Protein AF-A0A7V8WXG8-F1 (afdb_monomer)

Foldseek 3Di:
DQDPDPDDDDPVLQDQDDPCCVQPPNLQVLQVVLLVQQLLLCVQLVAFWEWEQEVNWIWIWDQDPVSRTDIDTDCPRHQKYWYDYSVRVSCLLSVVAALVNCVVVVNTDIPHDDSSNSVSVSLSSCCSSVVHHRDDVPPAAQADPVRHGDDPVDAEEPPDDPVRVVSNCSRVVDHHYPPLDDPVLVVLLVVLVVVCVVVDDPPPVFWDWDQDPVRDTDTPDGHPSLVSHVSVVVSVVDPSD

Structure (mmCIF, N/CA/C/O backbone):
data_AF-A0A7V8WXG8-F1
#
_entry.id   AF-A0A7V8WXG8-F1
#
loop_
_atom_site.group_PDB
_atom_site.id
_atom_site.type_symbol
_atom_site.label_atom_id
_atom_site.label_alt_id
_atom_site.label_comp_id
_atom_site.label_asym_id
_atom_site.label_entity_id
_atom_site.label_seq_id
_atom_site.pdbx_PDB_ins_code
_atom_site.Cartn_x
_atom_site.Cartn_y
_atom_site.Cartn_z
_atom_site.occupancy
_atom_site.B_iso_or_equiv
_atom_site.auth_seq_id
_atom_site.auth_comp_id
_atom_site.auth_asym_id
_atom_site.auth_atom_id
_atom_site.pdbx_PDB_model_num
ATOM 1 N N . MET A 1 1 ? 0.522 -21.160 10.880 1.00 47.72 1 MET A N 1
ATOM 2 C CA . MET A 1 1 ? 0.401 -19.757 11.323 1.00 47.72 1 MET A CA 1
ATOM 3 C C . MET A 1 1 ? -0.009 -18.933 10.115 1.00 47.72 1 MET A C 1
ATOM 5 O O . MET A 1 1 ? 0.785 -18.826 9.189 1.00 47.72 1 MET A O 1
ATOM 9 N N . ARG A 1 2 ? -1.262 -18.463 10.065 1.00 57.94 2 ARG A N 1
ATOM 10 C CA . ARG A 1 2 ? -1.710 -17.503 9.048 1.00 57.94 2 ARG A CA 1
ATOM 11 C C . ARG A 1 2 ? -1.347 -16.114 9.575 1.00 57.94 2 ARG A C 1
ATOM 13 O O . ARG A 1 2 ? -1.845 -15.726 10.624 1.00 57.94 2 ARG A O 1
ATOM 20 N N . SER A 1 3 ? -0.396 -15.441 8.933 1.00 55.03 3 SER A N 1
ATOM 21 C CA . SER A 1 3 ? -0.002 -14.075 9.296 1.00 55.03 3 SER A CA 1
ATOM 22 C C . SER A 1 3 ? -0.767 -13.092 8.421 1.00 55.03 3 SER A C 1
ATOM 24 O O . SER A 1 3 ? -0.779 -13.248 7.202 1.00 55.03 3 SER A O 1
ATOM 26 N N . VAL A 1 4 ? -1.370 -12.079 9.041 1.00 56.94 4 VAL A N 1
ATOM 27 C CA . VAL A 1 4 ? -1.951 -10.924 8.334 1.00 56.94 4 VAL A CA 1
ATOM 28 C C . VAL A 1 4 ? -0.850 -9.938 7.915 1.00 56.94 4 VAL A C 1
ATOM 30 O O . VAL A 1 4 ? -1.021 -9.164 6.972 1.00 56.94 4 VAL A O 1
ATOM 33 N N . ASP A 1 5 ? 0.311 -9.993 8.582 1.00 57.97 5 ASP A N 1
ATOM 34 C CA . ASP A 1 5 ? 1.486 -9.210 8.219 1.00 57.97 5 ASP A CA 1
ATOM 35 C C . ASP A 1 5 ? 2.323 -9.964 7.182 1.00 57.97 5 ASP A C 1
ATOM 37 O O . ASP A 1 5 ? 2.994 -10.957 7.473 1.00 57.97 5 ASP A O 1
ATOM 41 N N . VAL A 1 6 ? 2.229 -9.483 5.946 1.00 63.00 6 VAL A N 1
ATOM 42 C CA . VAL A 1 6 ? 2.998 -9.939 4.781 1.00 63.00 6 VAL A CA 1
ATOM 43 C C . VAL A 1 6 ? 3.845 -8.801 4.197 1.00 63.00 6 VAL A C 1
ATOM 45 O O . VAL A 1 6 ? 4.231 -8.858 3.030 1.00 63.00 6 VAL A O 1
ATOM 48 N N . ARG A 1 7 ? 4.050 -7.707 4.946 1.00 64.38 7 ARG A N 1
ATOM 49 C CA . ARG A 1 7 ? 4.650 -6.461 4.431 1.00 64.38 7 ARG A CA 1
ATOM 50 C C . ARG A 1 7 ? 5.698 -5.848 5.354 1.00 64.38 7 ARG A C 1
ATOM 52 O O . ARG A 1 7 ? 6.046 -4.685 5.157 1.00 64.38 7 ARG A O 1
ATOM 59 N N . THR A 1 8 ? 6.230 -6.585 6.323 1.00 72.25 8 THR A N 1
ATOM 60 C CA . THR A 1 8 ? 7.318 -6.058 7.148 1.00 72.25 8 THR A CA 1
ATOM 61 C C . THR A 1 8 ? 8.565 -5.829 6.286 1.00 72.25 8 THR A C 1
ATOM 63 O O . THR A 1 8 ? 9.317 -6.756 6.001 1.00 72.25 8 THR A O 1
ATOM 66 N N . ARG A 1 9 ? 8.775 -4.582 5.856 1.00 81.94 9 ARG A N 1
ATOM 67 C CA . ARG A 1 9 ? 10.060 -4.092 5.357 1.00 81.94 9 ARG A CA 1
ATOM 68 C C . ARG A 1 9 ? 10.768 -3.360 6.476 1.00 81.94 9 ARG A C 1
ATOM 70 O O . ARG A 1 9 ? 10.160 -2.621 7.250 1.00 81.94 9 ARG A O 1
ATOM 77 N N . THR A 1 10 ? 12.066 -3.551 6.539 1.00 88.19 10 THR A N 1
ATOM 78 C CA . THR A 1 10 ? 12.952 -2.943 7.516 1.00 88.19 10 THR A CA 1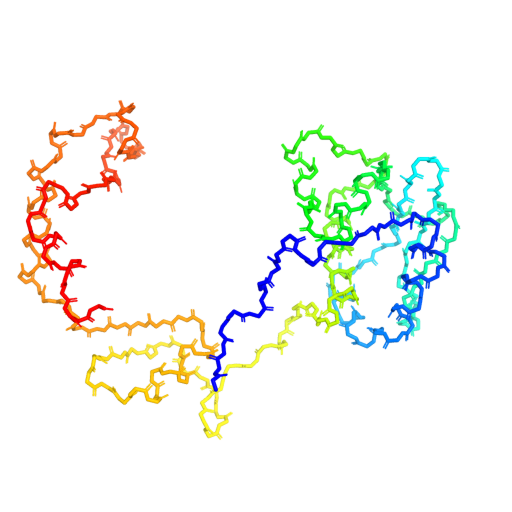
ATOM 79 C C . THR A 1 10 ? 14.051 -2.174 6.797 1.00 88.19 10 THR A C 1
ATOM 81 O O . THR A 1 10 ? 14.264 -2.328 5.596 1.00 88.19 10 THR A O 1
ATOM 84 N N . GLY A 1 11 ? 14.814 -1.373 7.541 1.00 90.00 11 GLY A N 1
ATOM 85 C CA . GLY A 1 11 ? 16.002 -0.726 6.982 1.00 90.00 11 GLY A CA 1
ATOM 86 C C . GLY A 1 11 ? 17.042 -1.716 6.434 1.00 90.00 11 GLY A C 1
ATOM 87 O O . GLY A 1 11 ? 17.859 -1.324 5.611 1.00 90.00 11 GLY A O 1
ATOM 88 N N . ALA A 1 12 ? 17.007 -2.989 6.852 1.00 90.88 12 ALA A N 1
ATOM 89 C CA . ALA A 1 12 ? 17.904 -4.026 6.342 1.00 90.88 12 ALA A CA 1
ATOM 90 C C . ALA A 1 12 ? 17.555 -4.485 4.915 1.00 90.88 12 ALA A C 1
ATOM 92 O O . ALA A 1 12 ? 18.409 -5.058 4.244 1.00 90.88 12 ALA A O 1
ATOM 93 N N . ASP A 1 13 ? 16.332 -4.214 4.450 1.00 90.62 13 ASP A N 1
ATOM 94 C CA . ASP A 1 13 ? 15.868 -4.577 3.107 1.00 90.62 13 ASP A CA 1
ATOM 95 C C . ASP A 1 13 ? 16.226 -3.512 2.055 1.00 90.62 13 ASP A C 1
ATOM 97 O O . ASP A 1 13 ? 16.065 -3.735 0.855 1.00 90.62 13 ASP A O 1
ATOM 101 N N . VAL A 1 14 ? 16.730 -2.351 2.492 1.00 96.00 14 VAL A N 1
ATOM 102 C CA . VAL A 1 14 ? 17.138 -1.256 1.608 1.00 96.00 14 VAL A CA 1
ATOM 103 C C . VAL A 1 14 ? 18.448 -1.610 0.913 1.00 96.00 14 VAL A C 1
ATOM 105 O O . VAL A 1 14 ? 19.462 -1.893 1.554 1.00 96.00 14 VAL A O 1
ATOM 108 N N . ARG A 1 15 ? 18.452 -1.530 -0.418 1.00 96.06 15 ARG A N 1
ATOM 109 C CA . ARG A 1 15 ? 19.625 -1.799 -1.257 1.00 96.06 15 ARG A CA 1
ATOM 110 C C . ARG A 1 15 ? 20.045 -0.583 -2.067 1.00 96.06 15 ARG A C 1
ATOM 112 O O . ARG A 1 15 ? 19.233 0.275 -2.409 1.00 96.06 15 ARG A O 1
ATOM 119 N N . ALA A 1 16 ? 21.317 -0.557 -2.452 1.00 96.81 16 ALA A N 1
ATOM 120 C CA . ALA A 1 16 ? 21.799 0.388 -3.449 1.00 96.81 16 ALA A CA 1
ATOM 121 C C . ALA A 1 16 ? 21.075 0.178 -4.791 1.00 96.81 16 ALA A C 1
ATOM 123 O O . ALA A 1 16 ? 20.777 -0.954 -5.185 1.00 96.81 16 ALA A O 1
ATOM 124 N N . VAL A 1 17 ? 20.801 1.283 -5.481 1.00 98.19 17 VAL A N 1
ATOM 125 C CA . VAL A 1 17 ? 20.139 1.305 -6.787 1.00 98.19 17 VAL A CA 1
ATOM 126 C C . VAL A 1 17 ? 21.001 2.160 -7.701 1.00 98.19 17 VAL A C 1
ATOM 128 O O . VAL A 1 17 ? 21.193 3.342 -7.431 1.00 98.19 17 VAL A O 1
ATOM 131 N N . ASP A 1 18 ? 21.548 1.547 -8.745 1.00 98.25 18 ASP A N 1
ATOM 132 C CA . ASP A 1 18 ? 22.187 2.268 -9.843 1.00 98.25 18 ASP A CA 1
ATOM 133 C C . ASP A 1 18 ? 21.161 2.482 -10.955 1.00 98.25 18 ASP A C 1
ATOM 135 O O . ASP A 1 18 ? 20.469 1.545 -11.354 1.00 98.25 18 ASP A O 1
ATOM 139 N N . THR A 1 19 ? 21.063 3.712 -11.457 1.00 98.00 19 THR A N 1
ATOM 140 C CA . THR A 1 19 ? 20.057 4.098 -12.452 1.00 98.00 19 THR A CA 1
ATOM 141 C C . THR A 1 19 ? 20.170 3.285 -13.742 1.00 98.00 19 THR A C 1
ATOM 143 O O . THR A 1 19 ? 19.155 2.831 -14.270 1.00 98.00 19 THR A O 1
ATOM 146 N N . GLY A 1 20 ? 21.391 3.101 -14.255 1.00 97.31 20 GLY A N 1
ATOM 147 C CA . GLY A 1 20 ? 21.616 2.371 -15.501 1.00 97.31 20 GLY A CA 1
ATOM 148 C C . GLY A 1 20 ? 21.286 0.897 -15.326 1.00 97.31 20 GLY A C 1
ATOM 149 O O . GLY A 1 20 ? 20.417 0.383 -16.021 1.00 97.31 20 GLY A O 1
ATOM 150 N N . ALA A 1 21 ? 21.903 0.256 -14.333 1.00 98.12 21 ALA A N 1
ATOM 151 C CA . ALA A 1 21 ? 21.675 -1.157 -14.046 1.00 98.12 21 ALA A CA 1
ATOM 152 C C . ALA A 1 21 ? 20.193 -1.461 -13.765 1.00 98.12 21 ALA A C 1
ATOM 154 O O . ALA A 1 21 ? 19.680 -2.496 -14.187 1.00 98.12 21 ALA A O 1
ATOM 155 N N . PHE A 1 22 ? 19.475 -0.554 -13.093 1.00 98.62 22 PHE A N 1
ATOM 156 C CA . PHE A 1 22 ? 18.055 -0.744 -12.815 1.00 98.62 22 PHE A CA 1
ATOM 157 C C . PHE A 1 22 ? 17.207 -0.761 -14.092 1.00 98.62 22 PHE A C 1
ATOM 159 O O . PHE A 1 22 ? 16.452 -1.707 -14.306 1.00 98.62 22 PHE A O 1
ATOM 166 N N . PHE A 1 23 ? 17.310 0.259 -14.948 1.00 98.56 23 PHE A N 1
ATOM 167 C CA . PHE A 1 23 ? 16.447 0.362 -16.129 1.00 98.56 23 PHE A CA 1
ATOM 168 C C . PHE A 1 23 ? 16.917 -0.468 -17.328 1.00 98.56 23 PHE A C 1
ATOM 170 O O . PHE A 1 23 ? 16.091 -0.819 -18.170 1.00 98.56 23 PHE A O 1
ATOM 177 N N . GLU A 1 24 ? 18.212 -0.767 -17.431 1.00 98.25 24 GLU A N 1
ATOM 178 C CA . GLU A 1 24 ? 18.795 -1.460 -18.587 1.00 98.25 24 GLU A CA 1
ATOM 179 C C . GLU A 1 24 ? 18.892 -2.976 -18.370 1.00 98.25 24 GLU A C 1
ATOM 181 O O . GLU A 1 24 ? 18.746 -3.722 -19.338 1.00 98.25 24 GLU A O 1
ATOM 186 N N . ASP A 1 25 ? 19.025 -3.436 -17.117 1.00 98.31 25 ASP A N 1
ATOM 187 C CA . ASP A 1 25 ? 19.202 -4.857 -16.798 1.00 98.31 25 ASP A CA 1
ATOM 188 C C . ASP A 1 25 ? 18.111 -5.398 -15.860 1.00 98.31 25 ASP A C 1
ATOM 190 O O . ASP A 1 25 ? 17.389 -6.339 -16.202 1.00 98.31 25 ASP A O 1
ATOM 194 N N . GLU A 1 26 ? 17.973 -4.811 -14.668 1.00 98.38 26 GLU A N 1
ATOM 195 C CA . GLU A 1 26 ? 17.167 -5.377 -13.582 1.00 98.38 26 GLU A CA 1
ATOM 196 C C . GLU A 1 26 ? 15.666 -5.353 -13.896 1.00 98.38 26 GLU A C 1
ATOM 198 O O . GLU A 1 26 ? 15.012 -6.397 -13.925 1.00 98.38 26 GLU A O 1
ATOM 203 N N . LEU A 1 27 ? 15.110 -4.168 -14.153 1.00 98.31 27 LEU A N 1
ATOM 204 C CA . LEU A 1 27 ? 13.688 -3.991 -14.416 1.00 98.31 27 LEU A CA 1
ATOM 205 C C . LEU A 1 27 ? 13.248 -4.748 -15.681 1.00 98.31 27 LEU A C 1
ATOM 207 O O . LEU A 1 27 ? 12.249 -5.461 -15.591 1.00 98.31 27 LEU A O 1
ATOM 211 N N . PRO A 1 28 ? 13.965 -4.699 -16.823 1.00 98.12 28 PRO A N 1
ATOM 212 C CA . PRO A 1 28 ? 13.633 -5.533 -17.978 1.00 98.12 28 PRO A CA 1
ATOM 213 C C . PRO A 1 28 ? 13.598 -7.035 -17.660 1.00 98.12 28 PRO A C 1
ATOM 215 O O . PRO A 1 28 ? 12.656 -7.723 -18.060 1.00 98.12 28 PRO A O 1
ATOM 218 N N . ALA A 1 29 ? 14.575 -7.551 -16.904 1.00 98.00 29 ALA A N 1
ATOM 219 C CA . ALA A 1 29 ? 14.611 -8.962 -16.514 1.00 98.00 29 ALA A CA 1
ATOM 220 C C . ALA A 1 29 ? 13.442 -9.343 -15.587 1.00 98.00 29 ALA A C 1
ATOM 222 O O . ALA A 1 29 ? 12.837 -10.413 -15.735 1.00 98.00 29 ALA A O 1
ATOM 223 N N . LEU A 1 30 ? 13.081 -8.461 -14.652 1.00 98.00 30 LEU A N 1
ATOM 224 C CA . LEU A 1 30 ? 11.930 -8.658 -13.774 1.00 98.00 30 LEU A CA 1
ATOM 225 C C . LEU A 1 30 ? 10.609 -8.613 -14.546 1.00 98.00 30 LEU A C 1
ATOM 227 O O . LEU A 1 30 ? 9.764 -9.478 -14.345 1.00 98.00 30 LEU A O 1
ATOM 231 N N . LEU A 1 31 ? 10.437 -7.667 -15.471 1.00 97.00 31 LEU A N 1
ATOM 232 C CA . LEU A 1 31 ? 9.243 -7.596 -16.315 1.00 97.00 31 LEU A CA 1
ATOM 233 C C . LEU A 1 31 ? 9.083 -8.848 -17.179 1.00 97.00 31 LEU A C 1
ATOM 235 O O . LEU A 1 31 ? 7.979 -9.379 -17.278 1.00 97.00 31 LEU A O 1
ATOM 239 N N . ALA A 1 32 ? 10.175 -9.361 -17.748 1.00 94.62 32 ALA A N 1
ATOM 240 C CA . ALA A 1 32 ? 10.143 -10.586 -18.541 1.00 94.62 32 ALA A CA 1
ATOM 241 C C . ALA A 1 32 ? 9.757 -11.818 -17.703 1.00 94.62 32 ALA A C 1
ATOM 243 O O . ALA A 1 32 ? 8.970 -12.649 -18.155 1.00 94.62 32 ALA A O 1
ATOM 244 N N . SER A 1 33 ? 10.284 -11.935 -16.480 1.00 96.31 33 SER A N 1
ATOM 245 C CA . SER A 1 33 ? 10.040 -13.092 -15.605 1.00 96.31 33 SER A CA 1
ATOM 246 C C . SER A 1 33 ? 8.733 -13.023 -14.808 1.00 96.31 33 SER A C 1
ATOM 248 O O . SER A 1 33 ? 8.198 -14.069 -14.443 1.00 96.31 33 SER A O 1
ATOM 250 N N . ARG A 1 34 ? 8.197 -11.821 -14.557 1.00 95.69 34 ARG A N 1
ATOM 251 C CA . ARG A 1 34 ? 7.032 -11.578 -13.682 1.00 95.69 34 ARG A CA 1
ATOM 252 C C . ARG A 1 34 ? 5.859 -10.898 -14.396 1.00 95.69 34 ARG A C 1
ATOM 254 O O . ARG A 1 34 ? 4.932 -10.418 -13.745 1.00 95.69 34 ARG A O 1
ATOM 261 N N . SER A 1 35 ? 5.853 -10.877 -15.729 1.00 90.88 35 SER A N 1
ATOM 262 C CA . SER A 1 35 ? 4.777 -10.280 -16.541 1.00 90.88 35 SER A CA 1
ATOM 263 C C . SER A 1 35 ? 3.386 -10.775 -16.133 1.00 90.88 35 SER A C 1
ATOM 265 O O . SER A 1 35 ? 2.486 -9.966 -15.917 1.00 90.88 35 SER A O 1
ATOM 267 N N . ALA A 1 36 ? 3.227 -12.084 -15.918 1.00 92.94 36 ALA A N 1
ATOM 268 C CA . ALA A 1 36 ? 1.961 -12.692 -15.505 1.00 92.94 36 ALA A CA 1
ATOM 269 C C . ALA A 1 36 ? 1.394 -12.112 -14.192 1.00 92.94 36 ALA A C 1
ATOM 271 O O . ALA A 1 36 ? 0.177 -12.056 -14.024 1.00 92.94 36 ALA A O 1
ATOM 272 N N . VAL A 1 37 ? 2.259 -11.651 -13.283 1.00 94.06 37 VAL A N 1
ATOM 273 C CA . VAL A 1 37 ? 1.871 -11.053 -11.995 1.00 94.06 37 VAL A CA 1
ATOM 274 C C . VAL A 1 37 ? 1.402 -9.604 -12.167 1.00 94.06 37 VAL A C 1
ATOM 276 O O . VAL A 1 37 ? 0.495 -9.150 -11.470 1.00 94.06 37 VAL A O 1
ATOM 279 N N . ALA A 1 38 ? 1.998 -8.871 -13.107 1.00 95.44 38 ALA A N 1
ATOM 280 C CA . ALA A 1 38 ? 1.814 -7.429 -13.250 1.00 95.44 38 ALA A CA 1
ATOM 281 C C . ALA A 1 38 ? 0.775 -7.028 -14.314 1.00 95.44 38 ALA A C 1
ATOM 283 O O . ALA A 1 38 ? 0.077 -6.025 -14.148 1.00 95.44 38 ALA A O 1
ATOM 284 N N . VAL A 1 39 ? 0.633 -7.815 -15.388 1.00 96.81 39 VAL A N 1
ATOM 285 C CA . VAL A 1 39 ? -0.263 -7.527 -16.524 1.00 96.81 39 VAL A CA 1
ATOM 286 C C . VAL A 1 39 ? -1.728 -7.332 -16.111 1.00 96.81 39 VAL A C 1
ATOM 288 O O . VAL A 1 39 ? -2.328 -6.358 -16.574 1.00 96.81 39 VAL A O 1
ATOM 291 N N . PRO A 1 40 ? -2.334 -8.163 -15.234 1.00 95.75 40 PRO A N 1
ATOM 292 C CA . PRO A 1 40 ? -3.721 -7.949 -14.819 1.00 95.75 40 PRO A CA 1
ATOM 293 C C . PRO A 1 40 ? -3.943 -6.570 -14.185 1.00 95.75 40 PRO A C 1
ATOM 295 O O . PRO A 1 40 ? -4.902 -5.876 -14.527 1.00 95.75 40 PRO A O 1
ATOM 298 N N . GLY A 1 41 ? -3.021 -6.143 -13.314 1.00 95.62 41 GLY A N 1
ATOM 299 C CA . GLY A 1 41 ? -3.043 -4.819 -12.691 1.00 95.62 41 GLY A CA 1
ATOM 300 C C . GLY A 1 41 ? -2.861 -3.698 -13.709 1.00 95.62 41 GLY A C 1
ATOM 301 O O . GLY A 1 41 ? -3.657 -2.762 -13.745 1.00 95.62 41 GLY A O 1
ATOM 302 N N . ALA A 1 42 ? -1.869 -3.833 -14.592 1.00 97.00 42 ALA A N 1
ATOM 303 C CA . ALA A 1 42 ? -1.601 -2.872 -15.658 1.00 97.00 42 ALA A CA 1
ATOM 304 C C . ALA A 1 42 ? -2.825 -2.661 -16.573 1.00 97.00 42 ALA A C 1
ATOM 306 O O . ALA A 1 42 ? -3.174 -1.522 -16.897 1.00 97.00 42 ALA A O 1
ATOM 307 N N . ARG A 1 43 ? -3.535 -3.741 -16.928 1.00 96.00 43 ARG A N 1
ATOM 308 C CA . ARG A 1 43 ? -4.787 -3.682 -17.700 1.00 96.00 43 ARG A CA 1
ATOM 309 C C . ARG A 1 43 ? -5.929 -3.038 -16.926 1.00 96.00 43 ARG A C 1
ATOM 311 O O . ARG A 1 43 ? -6.630 -2.194 -17.484 1.00 96.00 43 ARG A O 1
ATOM 318 N N . ALA A 1 44 ? -6.128 -3.422 -15.665 1.00 95.25 44 ALA A N 1
ATOM 319 C CA . ALA A 1 44 ? -7.195 -2.872 -14.831 1.00 95.25 44 ALA A CA 1
ATOM 320 C C . ALA A 1 44 ? -7.045 -1.353 -14.645 1.00 95.25 44 ALA A C 1
ATOM 322 O O . ALA A 1 44 ? -8.031 -0.621 -14.731 1.00 95.25 44 ALA A O 1
ATOM 323 N N . LEU A 1 45 ? -5.804 -0.890 -14.471 1.00 96.12 45 LEU A N 1
ATOM 324 C CA . LEU A 1 45 ? -5.448 0.524 -14.343 1.00 96.12 45 LEU A CA 1
ATOM 325 C C . LEU A 1 45 ? -5.384 1.257 -15.691 1.00 96.12 45 LEU A C 1
ATOM 327 O O . LEU A 1 45 ? -5.360 2.482 -15.719 1.00 96.12 45 LEU A O 1
ATOM 331 N N . LYS A 1 46 ? -5.402 0.530 -16.818 1.00 96.12 46 LYS A N 1
ATOM 332 C CA . LYS A 1 46 ? -5.278 1.082 -18.180 1.00 96.12 46 LYS A CA 1
ATOM 333 C C . LYS A 1 46 ? -4.028 1.949 -18.327 1.00 96.12 46 LYS A C 1
ATOM 335 O O . LYS A 1 46 ? -4.096 3.069 -18.844 1.00 96.12 46 LYS A O 1
ATOM 340 N N . VAL A 1 47 ? -2.894 1.427 -17.853 1.00 97.50 47 VAL A N 1
ATOM 341 C CA . VAL A 1 47 ? -1.629 2.165 -17.875 1.00 97.50 47 VAL A CA 1
ATOM 342 C C . VAL A 1 47 ? -1.302 2.637 -19.290 1.00 97.50 47 VAL A C 1
ATOM 344 O O . VAL A 1 47 ? -1.428 1.900 -20.267 1.00 97.50 47 VAL A O 1
ATOM 347 N N . ARG A 1 48 ? -0.884 3.896 -19.397 1.00 97.62 48 ARG A N 1
ATOM 348 C CA . ARG A 1 48 ? -0.373 4.494 -20.639 1.00 97.62 48 ARG A CA 1
ATOM 349 C C . ARG A 1 48 ? 1.144 4.590 -20.558 1.00 97.62 48 ARG A C 1
ATOM 351 O O . ARG A 1 48 ? 1.644 4.617 -19.436 1.00 97.62 48 ARG A O 1
ATOM 358 N N . PRO A 1 49 ? 1.880 4.678 -21.679 1.00 98.38 49 PRO A N 1
ATOM 359 C CA . PRO A 1 49 ? 3.332 4.771 -21.624 1.00 98.38 49 PRO A CA 1
ATOM 360 C C . PRO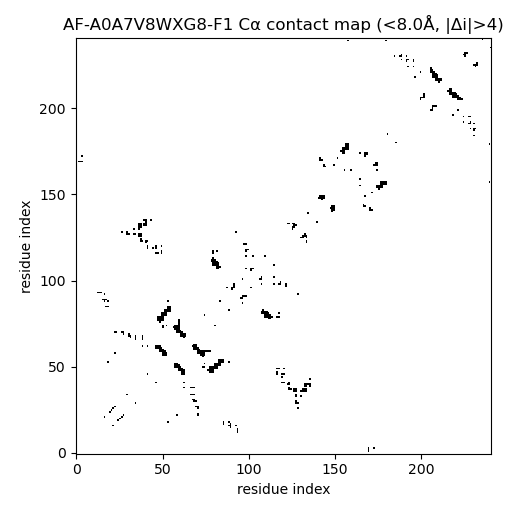 A 1 49 ? 3.800 5.878 -20.671 1.00 98.38 49 PRO A C 1
ATOM 362 O O . PRO A 1 49 ? 3.296 7.002 -20.726 1.00 98.38 49 PRO A O 1
ATOM 365 N N . PHE A 1 50 ? 4.721 5.552 -19.773 1.00 98.75 50 PHE A N 1
ATOM 366 C CA . PHE A 1 50 ? 5.170 6.440 -18.703 1.00 98.75 50 PHE A CA 1
ATOM 367 C C . PHE A 1 50 ? 6.682 6.441 -18.649 1.00 98.75 50 PHE A C 1
ATOM 369 O O . PHE A 1 50 ? 7.294 5.377 -18.570 1.00 98.75 50 PHE A O 1
ATOM 376 N N . ALA A 1 51 ? 7.280 7.624 -18.680 1.00 98.75 51 ALA A N 1
ATOM 377 C CA . ALA A 1 51 ? 8.720 7.752 -18.651 1.00 98.75 51 ALA A CA 1
ATOM 378 C C . ALA A 1 51 ? 9.244 8.232 -17.301 1.00 98.75 51 ALA A C 1
ATOM 380 O O . ALA A 1 51 ? 8.658 9.101 -16.654 1.00 98.75 51 ALA A O 1
ATOM 381 N N . PHE A 1 52 ? 10.404 7.704 -16.933 1.00 98.69 52 PHE A N 1
ATOM 382 C CA . PHE A 1 52 ? 11.275 8.299 -15.933 1.00 98.69 52 PHE A CA 1
ATOM 383 C C . PHE A 1 52 ? 12.392 9.049 -16.648 1.00 98.69 52 PHE A C 1
ATOM 385 O O . PHE A 1 52 ? 13.029 8.489 -17.537 1.00 98.69 52 PHE A O 1
ATOM 392 N N . ASP A 1 53 ? 12.625 10.296 -16.253 1.00 98.62 53 ASP A N 1
ATOM 393 C CA . ASP A 1 53 ? 13.828 11.064 -16.577 1.00 98.62 53 ASP A CA 1
ATOM 394 C C . ASP A 1 53 ? 14.644 11.195 -15.288 1.00 98.62 53 ASP A C 1
ATOM 396 O O . ASP A 1 53 ? 14.249 11.899 -14.357 1.00 98.62 53 ASP A O 1
ATOM 400 N N . VAL A 1 54 ? 15.743 10.451 -15.209 1.00 98.44 54 VAL A N 1
ATOM 401 C CA . VAL A 1 54 ? 16.635 10.425 -14.054 1.00 98.44 54 VAL A CA 1
ATOM 402 C C . VAL A 1 54 ? 17.945 11.088 -14.439 1.00 98.44 54 VAL A C 1
ATOM 404 O O . VAL A 1 54 ? 18.738 10.533 -15.201 1.00 98.44 54 VAL A O 1
ATOM 407 N N . GLU A 1 55 ? 18.150 12.300 -13.929 1.00 96.25 55 GLU A N 1
ATOM 408 C CA . GLU A 1 55 ? 19.343 13.116 -14.194 1.00 96.25 55 GLU A CA 1
ATOM 409 C C . GLU A 1 55 ? 19.661 13.272 -15.700 1.00 96.25 55 GLU A C 1
ATOM 411 O O . GLU A 1 55 ? 20.820 13.270 -16.120 1.00 96.25 55 GLU A O 1
ATOM 416 N N . GLY A 1 56 ? 18.626 13.409 -16.539 1.00 95.06 56 GLY A N 1
ATOM 417 C CA . GLY A 1 56 ? 18.753 13.600 -17.986 1.00 95.06 56 GLY A CA 1
ATOM 418 C C . GLY A 1 56 ? 18.859 12.306 -18.796 1.00 95.06 56 GLY A C 1
ATOM 419 O O . GLY A 1 56 ? 18.933 12.367 -20.026 1.00 95.06 56 GLY A O 1
ATOM 420 N N . ARG A 1 57 ? 18.862 11.134 -18.147 1.00 98.25 57 ARG A N 1
ATOM 421 C CA . ARG A 1 57 ? 18.709 9.834 -18.813 1.00 98.25 57 ARG A CA 1
ATOM 422 C C . ARG A 1 57 ? 17.262 9.384 -18.699 1.00 98.25 57 ARG A C 1
ATOM 424 O O . ARG A 1 57 ? 16.688 9.420 -17.618 1.00 98.25 57 ARG A O 1
ATOM 431 N N . ALA A 1 58 ? 16.685 8.941 -19.808 1.00 98.44 58 ALA A N 1
ATOM 432 C CA . ALA A 1 58 ? 15.263 8.649 -19.872 1.00 98.44 58 ALA A CA 1
ATOM 433 C C . ALA A 1 58 ? 14.967 7.205 -20.268 1.00 98.44 58 ALA A C 1
ATOM 435 O O . ALA A 1 58 ? 15.640 6.650 -21.141 1.00 98.44 58 ALA A O 1
ATOM 436 N N . TRP A 1 59 ? 13.909 6.647 -19.680 1.00 98.69 59 TRP A N 1
ATOM 437 C CA . TRP A 1 59 ? 13.350 5.349 -20.044 1.00 98.69 59 TRP A CA 1
ATOM 438 C C . TRP A 1 59 ? 11.829 5.385 -19.977 1.00 98.69 59 TRP A C 1
ATOM 440 O O . TRP A 1 59 ? 11.260 5.853 -18.994 1.00 98.69 59 TRP A O 1
ATOM 450 N N . THR A 1 60 ? 11.175 4.847 -21.001 1.00 98.69 60 THR A N 1
ATOM 451 C CA . THR A 1 60 ? 9.720 4.757 -21.113 1.00 98.69 60 THR A CA 1
ATOM 452 C C . THR A 1 60 ? 9.255 3.328 -20.882 1.00 98.69 60 THR A C 1
ATOM 454 O O . THR A 1 60 ? 9.690 2.399 -21.565 1.00 98.69 60 THR A O 1
ATOM 457 N N . LEU A 1 61 ? 8.344 3.168 -19.928 1.00 98.38 61 LEU A N 1
ATOM 458 C CA . LEU A 1 61 ? 7.658 1.927 -19.619 1.00 98.38 61 LEU A CA 1
ATOM 459 C C . LEU A 1 61 ? 6.357 1.864 -20.414 1.00 98.38 61 LEU A C 1
ATOM 461 O O . LEU A 1 61 ? 5.649 2.866 -20.521 1.00 98.38 61 LEU A O 1
ATOM 465 N N . ALA A 1 62 ? 6.014 0.695 -20.948 1.00 97.81 62 ALA A N 1
ATOM 466 C CA . ALA A 1 62 ? 4.767 0.500 -21.681 1.00 97.81 62 ALA A CA 1
ATOM 467 C C . ALA A 1 62 ? 4.235 -0.929 -21.537 1.00 97.81 62 ALA A C 1
ATOM 469 O O . ALA A 1 62 ? 5.014 -1.878 -21.448 1.00 97.81 62 ALA A O 1
ATOM 470 N N . LEU A 1 63 ? 2.909 -1.069 -21.567 1.00 97.56 63 LEU A N 1
ATOM 471 C CA . LEU A 1 63 ? 2.224 -2.331 -21.838 1.00 97.56 63 LEU A CA 1
ATOM 472 C C . LEU A 1 63 ? 1.892 -2.372 -23.334 1.00 97.56 63 LEU A C 1
ATOM 474 O O . LEU A 1 63 ? 1.179 -1.496 -23.822 1.00 97.56 63 LEU A O 1
ATOM 478 N N . ALA A 1 64 ? 2.439 -3.347 -24.054 1.00 93.19 64 ALA A N 1
ATOM 479 C CA . ALA A 1 64 ? 2.132 -3.585 -25.459 1.00 93.19 64 ALA A CA 1
ATOM 480 C C . ALA A 1 64 ? 0.793 -4.326 -25.629 1.00 93.19 64 ALA A C 1
ATOM 482 O O . ALA A 1 64 ? 0.282 -4.939 -24.692 1.00 93.19 64 ALA A O 1
ATOM 483 N N . ASP A 1 65 ? 0.243 -4.301 -26.847 1.00 89.75 65 ASP A N 1
ATOM 484 C CA . ASP A 1 65 ? -1.036 -4.953 -27.174 1.00 89.75 65 ASP A CA 1
ATOM 485 C C . ASP A 1 65 ? -1.009 -6.481 -26.975 1.00 89.75 65 ASP A C 1
ATOM 487 O O . ASP A 1 65 ? -2.051 -7.100 -26.761 1.00 89.75 65 ASP A O 1
ATOM 491 N N . ASP A 1 66 ? 0.178 -7.090 -27.029 1.00 92.94 66 ASP A N 1
ATOM 492 C CA . ASP A 1 66 ? 0.413 -8.521 -26.810 1.00 92.94 66 ASP A CA 1
ATOM 493 C C . ASP A 1 66 ? 0.684 -8.885 -25.338 1.00 92.94 66 ASP A C 1
ATOM 495 O O . ASP A 1 66 ? 1.165 -9.979 -25.051 1.00 92.94 66 ASP A O 1
ATOM 499 N N . ASP A 1 67 ? 0.367 -7.979 -24.409 1.00 93.75 67 ASP A N 1
ATOM 500 C CA . ASP A 1 67 ? 0.602 -8.104 -22.967 1.00 93.75 67 ASP A CA 1
ATOM 501 C C . ASP A 1 67 ? 2.066 -8.107 -22.523 1.00 93.75 67 ASP A C 1
ATOM 503 O O . ASP A 1 67 ? 2.375 -8.379 -21.359 1.00 93.75 67 ASP A O 1
ATOM 507 N N . THR A 1 68 ? 2.981 -7.710 -23.402 1.00 94.56 68 THR A N 1
ATOM 508 C CA . THR A 1 68 ? 4.379 -7.528 -23.017 1.00 94.56 68 THR A CA 1
ATOM 509 C C . THR A 1 68 ? 4.567 -6.196 -22.293 1.00 94.56 68 THR A C 1
ATOM 511 O O . THR A 1 68 ? 4.340 -5.122 -22.855 1.00 94.56 68 THR A O 1
ATOM 514 N N . LEU A 1 69 ? 5.040 -6.243 -21.046 1.00 97.19 69 LEU A N 1
ATOM 515 C CA . LEU A 1 69 ? 5.560 -5.061 -20.360 1.00 97.19 69 LEU A CA 1
ATOM 516 C C . LEU A 1 69 ? 7.002 -4.807 -20.801 1.00 97.19 69 LEU A C 1
ATOM 518 O O . LEU A 1 69 ? 7.834 -5.712 -20.791 1.00 97.19 69 LEU A O 1
ATOM 522 N N . THR A 1 70 ? 7.303 -3.569 -21.176 1.00 96.19 70 THR A N 1
ATOM 523 C CA . THR A 1 70 ? 8.598 -3.189 -21.749 1.00 96.19 70 THR A CA 1
ATOM 524 C C . THR A 1 70 ? 9.169 -1.954 -21.072 1.00 96.19 70 THR A C 1
ATOM 526 O O . THR A 1 70 ? 8.425 -1.109 -20.577 1.00 96.19 70 THR A O 1
ATOM 529 N N . VAL A 1 71 ? 10.497 -1.847 -21.097 1.00 97.81 71 VAL A N 1
ATOM 530 C CA . VAL A 1 71 ? 11.255 -0.624 -20.815 1.00 97.81 71 VAL A CA 1
ATOM 531 C C . VAL A 1 71 ? 12.035 -0.306 -22.082 1.00 97.81 71 VAL A C 1
ATOM 533 O O . VAL A 1 71 ? 12.701 -1.182 -22.635 1.00 97.81 71 VAL A O 1
ATOM 536 N N . ARG A 1 72 ? 11.944 0.930 -22.566 1.00 97.31 72 ARG A N 1
ATOM 537 C CA . ARG A 1 72 ? 12.675 1.399 -23.749 1.00 97.31 72 ARG A CA 1
ATOM 538 C C . ARG A 1 72 ? 13.459 2.659 -23.398 1.00 97.31 72 ARG A C 1
ATOM 540 O O . ARG A 1 72 ? 12.920 3.489 -22.671 1.00 97.31 72 ARG A O 1
ATOM 547 N N . PRO A 1 73 ? 14.690 2.840 -23.895 1.00 97.75 73 PRO A N 1
ATOM 548 C CA . PRO A 1 73 ? 15.411 4.091 -23.695 1.00 97.75 73 PRO A CA 1
ATOM 549 C C . PRO A 1 73 ? 14.683 5.256 -24.383 1.00 97.75 73 PRO A C 1
ATOM 551 O O . PRO A 1 73 ? 14.087 5.085 -25.446 1.00 97.75 73 PRO A O 1
ATOM 554 N N . GLY A 1 74 ? 14.774 6.445 -23.791 1.00 97.88 74 GLY A N 1
ATOM 555 C CA . GLY A 1 74 ? 14.181 7.679 -24.301 1.00 97.88 74 GLY A CA 1
ATOM 556 C C . GLY A 1 74 ? 12.793 8.001 -23.741 1.00 97.88 74 GLY A C 1
ATOM 557 O O . GLY A 1 74 ? 12.258 7.305 -22.876 1.00 97.88 74 GLY A O 1
ATOM 558 N N . LEU A 1 75 ? 12.231 9.101 -24.247 1.00 97.56 75 LEU A N 1
ATOM 559 C CA . LEU A 1 75 ? 10.922 9.657 -23.868 1.00 97.56 75 LEU A CA 1
ATOM 560 C C . LEU A 1 75 ? 9.840 9.403 -24.932 1.00 97.56 75 LEU A C 1
ATOM 562 O O . LEU A 1 75 ? 8.745 9.962 -24.851 1.00 97.56 75 LEU A O 1
ATOM 566 N N . ASP A 1 76 ? 10.160 8.618 -25.959 1.00 93.12 76 ASP A N 1
ATOM 567 C CA . ASP A 1 76 ? 9.296 8.438 -27.120 1.00 93.12 76 ASP A CA 1
ATOM 568 C C . ASP A 1 76 ? 7.965 7.780 -26.723 1.00 93.12 76 ASP A C 1
ATOM 570 O O . ASP A 1 76 ? 7.924 6.798 -25.977 1.00 93.12 76 ASP A O 1
ATOM 574 N N . ASP A 1 77 ? 6.869 8.342 -27.240 1.00 93.12 77 ASP A N 1
ATOM 575 C CA . ASP A 1 77 ? 5.477 7.948 -26.976 1.00 93.12 77 ASP A CA 1
ATOM 576 C C . ASP A 1 77 ? 5.014 8.060 -25.511 1.00 93.12 77 ASP A C 1
ATOM 578 O O . ASP A 1 77 ? 3.903 7.630 -25.184 1.00 93.12 77 ASP A O 1
ATOM 582 N N . ALA A 1 78 ? 5.816 8.654 -24.621 1.00 97.12 78 ALA A N 1
ATOM 583 C CA . ALA A 1 78 ? 5.444 8.839 -23.224 1.00 97.12 78 ALA A CA 1
ATOM 584 C C . ALA A 1 78 ? 4.191 9.726 -23.096 1.00 97.12 78 ALA A C 1
ATOM 586 O O . ALA A 1 78 ? 4.154 10.871 -23.545 1.00 97.12 78 ALA A O 1
ATOM 587 N N . ALA A 1 79 ? 3.157 9.213 -22.430 1.00 97.69 79 ALA A N 1
ATOM 588 C CA . ALA A 1 79 ? 1.952 9.966 -22.084 1.00 97.69 79 ALA A CA 1
ATOM 589 C C . ALA A 1 79 ? 2.121 10.778 -20.785 1.00 97.69 79 ALA A C 1
ATOM 591 O O . ALA A 1 79 ? 1.310 11.661 -20.487 1.00 97.69 79 ALA A O 1
ATOM 592 N N . ALA A 1 80 ? 3.148 10.457 -19.998 1.00 98.56 80 ALA A N 1
ATOM 593 C CA . ALA A 1 80 ? 3.542 11.149 -18.782 1.00 98.56 80 ALA A CA 1
ATOM 594 C C . ALA A 1 80 ? 5.035 10.944 -18.513 1.00 98.56 80 ALA A C 1
ATOM 596 O O . ALA A 1 80 ? 5.599 9.927 -18.914 1.00 98.56 80 ALA A O 1
ATOM 597 N N . ILE A 1 81 ? 5.656 11.908 -17.837 1.00 98.75 81 ILE A N 1
ATOM 598 C CA . ILE A 1 81 ? 7.076 11.890 -17.486 1.00 98.75 81 ILE A CA 1
ATOM 599 C C . ILE A 1 81 ? 7.191 12.288 -16.016 1.00 98.75 81 ILE A C 1
ATOM 601 O O . ILE A 1 81 ? 6.645 13.324 -15.638 1.00 98.75 81 ILE A O 1
ATOM 605 N N . ALA A 1 82 ? 7.905 11.504 -15.212 1.00 98.50 82 ALA A N 1
ATOM 606 C CA . ALA A 1 82 ? 8.365 11.908 -13.886 1.00 98.50 82 ALA A CA 1
ATOM 607 C C . ALA A 1 82 ? 9.877 12.125 -13.902 1.00 98.50 82 ALA A C 1
ATOM 609 O O . ALA A 1 82 ? 10.631 11.266 -14.365 1.00 98.50 82 ALA A O 1
ATOM 610 N N . LYS A 1 83 ? 10.307 13.277 -13.391 1.00 98.69 83 LYS A N 1
ATOM 611 C CA . LYS A 1 83 ? 11.713 13.612 -13.205 1.00 98.69 83 LYS A CA 1
ATOM 612 C C . LYS A 1 83 ? 12.147 13.268 -11.794 1.00 98.69 83 LYS A C 1
ATOM 614 O O . LYS A 1 83 ? 11.492 13.669 -10.836 1.00 98.69 83 LYS A O 1
ATOM 619 N N . LEU A 1 84 ? 13.249 12.539 -11.681 1.00 98.31 84 LEU A N 1
ATOM 620 C CA . LEU A 1 84 ? 13.853 12.153 -10.409 1.00 98.31 84 LEU A CA 1
ATOM 621 C C . LEU A 1 84 ? 15.361 12.422 -10.457 1.00 98.31 84 LEU A C 1
ATOM 623 O O . LEU A 1 84 ? 15.976 12.436 -11.522 1.00 98.31 84 LEU A O 1
ATOM 627 N N . ASP A 1 85 ? 15.969 12.619 -9.296 1.00 97.88 85 ASP A N 1
ATOM 628 C CA . ASP A 1 85 ? 17.408 12.427 -9.136 1.00 97.88 85 ASP A CA 1
ATOM 629 C C . ASP A 1 85 ? 17.702 10.960 -8.765 1.00 97.88 85 ASP A C 1
ATOM 631 O O . ASP A 1 85 ? 16.790 10.133 -8.614 1.00 97.88 85 ASP A O 1
ATOM 635 N N . ALA A 1 86 ? 18.983 10.608 -8.629 1.00 97.56 86 ALA A N 1
ATOM 636 C CA . ALA A 1 86 ? 19.369 9.249 -8.251 1.00 97.56 86 ALA A CA 1
ATOM 637 C C . ALA A 1 86 ? 18.794 8.820 -6.883 1.00 97.56 86 ALA A C 1
ATOM 639 O O . ALA A 1 86 ? 18.464 7.648 -6.691 1.00 97.56 86 ALA A O 1
ATOM 640 N N . VAL A 1 87 ? 18.633 9.761 -5.944 1.00 97.62 87 VAL A N 1
ATOM 641 C CA . VAL A 1 87 ? 18.069 9.497 -4.609 1.00 97.62 87 VAL A CA 1
ATOM 642 C C . VAL A 1 87 ? 16.572 9.208 -4.701 1.00 97.62 87 VAL A C 1
ATOM 644 O O . VAL A 1 87 ? 16.104 8.226 -4.136 1.00 97.62 87 VAL A O 1
ATOM 647 N N . GLY A 1 88 ? 15.820 9.993 -5.468 1.00 98.00 88 GLY A N 1
ATOM 648 C CA . GLY A 1 88 ? 14.397 9.781 -5.702 1.00 98.00 88 GLY A CA 1
ATOM 649 C C . GLY A 1 88 ? 14.118 8.444 -6.384 1.00 98.00 88 GLY A C 1
ATOM 650 O O . GLY A 1 88 ? 13.181 7.745 -5.995 1.00 98.00 88 GLY A O 1
ATOM 651 N N . LEU A 1 89 ? 14.953 8.033 -7.346 1.00 98.44 89 LEU A N 1
ATOM 652 C CA . LEU A 1 89 ? 14.861 6.688 -7.922 1.00 98.44 89 LEU A CA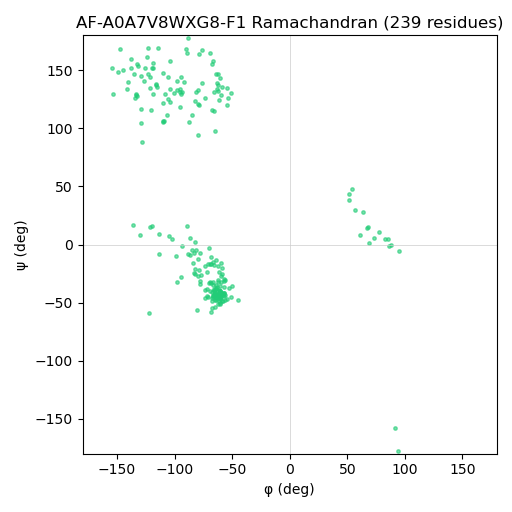 1
ATOM 653 C C . LEU A 1 89 ? 15.149 5.607 -6.872 1.00 98.44 89 LEU A C 1
ATOM 655 O O . LEU A 1 89 ? 14.382 4.650 -6.759 1.00 98.44 89 LEU A O 1
ATOM 659 N N . HIS A 1 90 ? 16.231 5.755 -6.104 1.00 98.31 90 HIS A N 1
ATOM 660 C CA . HIS A 1 90 ? 16.583 4.830 -5.028 1.00 98.31 90 HIS A CA 1
ATOM 661 C C . HIS A 1 90 ? 15.433 4.661 -4.026 1.00 98.31 90 HIS A C 1
ATOM 663 O O . HIS A 1 90 ? 15.059 3.529 -3.703 1.00 98.31 90 HIS A O 1
ATOM 669 N N . ASP A 1 91 ? 14.837 5.767 -3.588 1.00 97.69 91 ASP A N 1
ATOM 670 C CA . ASP A 1 91 ? 13.726 5.777 -2.644 1.00 97.69 91 ASP A CA 1
ATOM 671 C C . ASP A 1 91 ? 12.476 5.117 -3.232 1.00 97.69 91 ASP A C 1
ATOM 673 O O . ASP A 1 91 ? 11.810 4.338 -2.550 1.00 97.69 91 ASP A O 1
ATOM 677 N N . LEU A 1 92 ? 12.163 5.384 -4.503 1.00 97.62 92 LEU A N 1
ATOM 678 C CA . LEU A 1 92 ? 11.020 4.786 -5.192 1.00 97.62 92 LEU A CA 1
ATOM 679 C C . LEU A 1 92 ? 11.173 3.266 -5.338 1.00 97.62 92 LEU A C 1
ATOM 681 O O . LEU A 1 92 ? 10.213 2.517 -5.138 1.00 97.62 92 LEU A O 1
ATOM 685 N N . VAL A 1 93 ? 12.366 2.796 -5.709 1.00 97.69 93 VAL A N 1
ATOM 686 C CA . VAL A 1 93 ? 12.654 1.369 -5.924 1.00 97.69 93 VAL A CA 1
ATOM 687 C C . VAL A 1 93 ? 12.602 0.595 -4.606 1.00 97.69 93 VAL A C 1
ATOM 689 O O . VAL A 1 93 ? 12.005 -0.485 -4.571 1.00 97.69 93 VAL A O 1
ATOM 692 N N . ASN A 1 94 ? 13.137 1.168 -3.526 1.00 96.56 94 ASN A N 1
ATOM 693 C CA . ASN A 1 94 ? 13.111 0.584 -2.181 1.00 96.56 94 ASN A CA 1
ATOM 694 C C . ASN A 1 94 ? 11.796 0.833 -1.416 1.00 96.56 94 ASN A C 1
ATOM 696 O O . ASN A 1 94 ? 11.675 0.417 -0.267 1.00 96.56 94 ASN A O 1
ATOM 700 N N . ASP A 1 95 ? 10.813 1.491 -2.040 1.00 94.69 95 ASP A N 1
ATOM 701 C CA . ASP A 1 95 ? 9.532 1.869 -1.425 1.00 94.69 95 ASP A CA 1
ATOM 702 C C . ASP A 1 95 ? 9.682 2.737 -0.155 1.00 94.69 95 ASP A C 1
ATOM 704 O O . ASP A 1 95 ? 8.846 2.705 0.747 1.00 94.69 95 ASP A O 1
ATOM 708 N N . LEU A 1 96 ? 10.757 3.533 -0.087 1.00 95.56 96 LEU A N 1
ATOM 709 C CA . LEU A 1 96 ? 10.990 4.548 0.949 1.00 95.56 96 LEU A CA 1
ATOM 710 C C . LEU A 1 96 ? 10.158 5.807 0.692 1.00 95.56 96 LEU A C 1
ATOM 712 O O . LEU A 1 96 ? 9.738 6.484 1.632 1.00 95.56 96 LEU A O 1
ATOM 716 N N . ARG A 1 97 ? 9.896 6.114 -0.585 1.00 95.94 97 ARG A N 1
ATOM 717 C CA . ARG A 1 97 ? 8.996 7.192 -1.007 1.00 95.94 97 ARG A CA 1
ATOM 718 C C . ARG A 1 97 ? 8.047 6.705 -2.094 1.00 95.94 97 ARG A C 1
ATOM 720 O O . ARG A 1 97 ? 8.458 6.176 -3.122 1.00 95.94 97 ARG A O 1
ATOM 727 N N . THR A 1 98 ? 6.760 6.947 -1.877 1.00 96.69 98 THR A N 1
ATOM 728 C CA . THR A 1 98 ? 5.702 6.713 -2.869 1.00 96.69 98 THR A CA 1
ATOM 729 C C . THR A 1 98 ? 5.501 7.962 -3.738 1.00 96.69 98 THR A C 1
ATOM 731 O O . THR A 1 98 ? 5.899 9.054 -3.321 1.00 96.69 98 THR A O 1
ATOM 734 N N . PRO A 1 99 ? 4.812 7.878 -4.895 1.00 97.88 99 PRO A N 1
ATOM 735 C CA . PRO A 1 99 ? 4.422 9.061 -5.673 1.00 97.88 99 PRO A CA 1
ATOM 736 C C . PRO A 1 99 ? 3.676 10.115 -4.842 1.00 97.88 99 PRO A C 1
ATOM 738 O O . PRO A 1 99 ? 3.915 11.311 -4.996 1.00 97.88 99 PRO A O 1
ATOM 741 N N . MET A 1 100 ? 2.826 9.679 -3.901 1.00 97.69 100 MET A N 1
ATOM 742 C CA . MET A 1 100 ? 2.182 10.587 -2.947 1.00 97.69 100 MET A CA 1
ATOM 743 C C . MET A 1 100 ? 3.196 11.268 -2.029 1.00 97.69 100 MET A C 1
ATOM 745 O O . MET A 1 100 ? 3.041 12.450 -1.760 1.00 97.69 100 MET A O 1
ATOM 749 N N . GLY A 1 101 ? 4.239 10.560 -1.587 1.00 97.12 101 GLY A N 1
ATOM 750 C CA . GLY A 1 101 ? 5.322 11.131 -0.785 1.00 97.12 101 GLY A CA 1
ATOM 751 C C . GLY A 1 101 ? 6.118 12.218 -1.518 1.00 97.12 101 GLY A C 1
ATOM 752 O O . GLY A 1 101 ? 6.491 13.212 -0.899 1.00 97.12 101 GLY A O 1
ATOM 753 N N . PHE A 1 102 ? 6.342 12.075 -2.828 1.00 97.38 102 PHE A N 1
ATOM 754 C CA . PHE A 1 102 ? 6.884 13.153 -3.673 1.00 97.38 102 PHE A CA 1
ATOM 755 C C . PHE A 1 102 ? 5.894 14.318 -3.807 1.00 97.38 102 PHE A C 1
ATOM 757 O O . PHE A 1 102 ? 6.252 15.482 -3.647 1.00 97.38 102 PHE A O 1
ATOM 764 N N . PHE A 1 103 ? 4.612 14.024 -4.034 1.00 97.19 103 PHE A N 1
ATOM 765 C CA . PHE A 1 103 ? 3.590 15.061 -4.174 1.00 97.19 103 PHE A CA 1
ATOM 766 C C . PHE A 1 103 ? 3.419 15.901 -2.899 1.00 97.19 103 PHE A C 1
ATOM 768 O O . PHE A 1 103 ? 3.478 17.128 -2.946 1.00 97.19 103 PHE A O 1
ATOM 775 N N . THR A 1 104 ? 3.238 15.258 -1.744 1.00 96.62 104 THR A N 1
ATOM 776 C CA . THR A 1 104 ? 3.045 15.953 -0.464 1.00 96.62 104 THR A CA 1
ATOM 777 C C . THR A 1 104 ? 4.321 16.614 0.046 1.00 96.62 104 THR A C 1
ATOM 779 O O . THR A 1 104 ? 4.234 17.561 0.822 1.00 96.62 104 THR A O 1
ATOM 782 N N . GLY A 1 105 ? 5.492 16.129 -0.383 1.00 95.00 105 GLY A N 1
ATOM 783 C CA . GLY A 1 105 ? 6.787 16.762 -0.124 1.00 95.00 105 GLY A CA 1
ATOM 784 C C . GLY A 1 105 ? 6.997 18.066 -0.900 1.00 95.00 105 GLY A C 1
ATOM 785 O O . GLY A 1 105 ? 7.839 18.873 -0.514 1.00 95.00 105 GLY A O 1
ATOM 786 N N . GLY A 1 106 ? 6.200 18.307 -1.948 1.00 94.81 106 GLY A N 1
ATOM 787 C CA . GLY A 1 106 ? 6.293 19.499 -2.792 1.00 94.81 106 GLY A CA 1
ATOM 788 C C . GLY A 1 106 ? 7.445 19.465 -3.802 1.00 94.81 106 GLY A C 1
ATOM 789 O O . GLY A 1 106 ? 7.735 20.489 -4.413 1.00 94.81 106 GLY A O 1
ATOM 790 N N . ASP A 1 107 ? 8.091 18.312 -3.979 1.00 93.31 107 ASP A N 1
ATOM 791 C CA . ASP A 1 107 ? 9.252 18.092 -4.848 1.00 93.31 107 ASP A CA 1
ATOM 792 C C . ASP A 1 107 ? 8.953 17.160 -6.037 1.00 93.31 107 ASP A C 1
ATOM 794 O O . ASP A 1 107 ? 9.860 16.780 -6.773 1.00 93.31 107 ASP A O 1
ATOM 798 N N . LEU A 1 108 ? 7.683 16.811 -6.268 1.00 97.50 108 LEU A N 1
ATOM 799 C CA . LEU A 1 108 ? 7.273 16.090 -7.472 1.00 97.50 108 LEU A CA 1
ATOM 800 C C . LEU A 1 108 ? 7.421 16.967 -8.729 1.00 97.50 108 LEU A C 1
ATOM 802 O O . LEU A 1 108 ? 6.669 17.926 -8.911 1.00 97.50 108 LEU A O 1
ATOM 806 N N . ASP A 1 109 ? 8.313 16.571 -9.638 1.00 97.88 109 ASP A N 1
ATOM 807 C CA . ASP A 1 109 ? 8.455 17.163 -10.972 1.00 97.88 109 ASP A CA 1
ATOM 808 C C . ASP A 1 109 ? 7.896 16.210 -12.043 1.00 97.88 109 ASP A C 1
ATOM 810 O O . ASP A 1 109 ? 8.434 15.134 -12.308 1.00 97.88 109 ASP A O 1
ATOM 814 N N . MET A 1 110 ? 6.778 16.605 -12.656 1.00 98.06 110 MET A N 1
ATOM 815 C CA . MET A 1 110 ? 6.154 15.885 -13.766 1.00 98.06 110 MET A CA 1
ATOM 816 C C . MET A 1 110 ? 5.895 16.845 -14.934 1.00 98.06 110 MET A C 1
ATOM 818 O O . MET A 1 110 ? 4.805 17.418 -15.023 1.00 98.06 110 MET A O 1
ATOM 822 N N . PRO A 1 111 ? 6.859 17.039 -15.855 1.00 97.81 111 PRO A N 1
ATOM 823 C CA . PRO A 1 111 ? 6.710 17.992 -16.959 1.00 97.81 111 PRO A CA 1
ATOM 824 C C . PRO A 1 111 ? 5.627 17.583 -17.969 1.00 97.81 111 PRO A C 1
ATOM 826 O O . PRO A 1 111 ? 5.201 18.400 -18.785 1.00 97.81 111 PRO A O 1
ATOM 829 N N . LEU A 1 112 ? 5.178 16.324 -17.925 1.00 98.38 112 LEU A N 1
ATOM 830 C CA . LEU A 1 112 ? 4.089 15.803 -18.739 1.00 98.38 112 LEU A CA 1
ATOM 831 C C . LEU A 1 112 ? 3.215 14.849 -17.919 1.00 98.38 112 LEU A C 1
ATOM 833 O O . LEU A 1 112 ? 3.716 13.991 -17.194 1.00 98.38 112 LEU A O 1
ATOM 837 N N . GLY A 1 113 ? 1.900 14.929 -18.119 1.00 97.69 113 GLY A N 1
ATOM 838 C CA . GLY A 1 113 ? 0.935 14.025 -17.502 1.00 97.69 113 GLY A CA 1
ATOM 839 C C . GLY A 1 113 ? 0.389 14.541 -16.171 1.00 97.69 113 GLY A C 1
ATOM 840 O O . GLY A 1 113 ? 0.347 15.741 -15.920 1.00 97.69 113 GLY A O 1
ATOM 841 N N . ARG A 1 114 ? -0.116 13.622 -15.349 1.00 97.00 114 ARG A N 1
ATOM 842 C CA . ARG A 1 114 ? -0.714 13.891 -14.041 1.00 97.00 114 ARG A CA 1
ATOM 843 C C . ARG A 1 114 ? -0.248 12.830 -13.049 1.00 97.00 114 ARG A C 1
ATOM 845 O O . ARG A 1 114 ? 0.131 11.736 -13.473 1.00 97.00 114 ARG A O 1
ATOM 852 N N . LEU A 1 115 ? -0.348 13.143 -11.758 1.00 97.62 115 LEU A N 1
ATOM 853 C CA . LEU A 1 115 ? 0.039 12.263 -10.652 1.00 97.62 115 LEU A CA 1
ATOM 854 C C . LEU A 1 115 ? -0.562 10.854 -10.763 1.00 97.62 115 LEU A C 1
ATOM 856 O O . LEU A 1 115 ? 0.115 9.883 -10.441 1.00 97.62 115 LEU A O 1
ATOM 860 N N . GLU A 1 116 ? -1.792 10.718 -11.263 1.00 97.75 116 GLU A N 1
ATOM 861 C CA . GLU A 1 116 ? -2.452 9.415 -11.390 1.00 97.75 116 GLU A CA 1
ATOM 862 C C . GLU A 1 116 ? -1.680 8.459 -12.298 1.00 97.75 116 GLU A C 1
ATOM 864 O O . GLU A 1 116 ? -1.569 7.289 -11.967 1.00 97.75 116 GLU A O 1
ATOM 869 N N . HIS A 1 117 ? -1.037 8.946 -13.367 1.00 98.25 117 HIS A N 1
ATOM 870 C CA . HIS A 1 117 ? -0.221 8.069 -14.214 1.00 98.25 117 HIS A CA 1
ATOM 871 C C . HIS A 1 117 ? 0.981 7.496 -13.463 1.00 98.25 117 HIS A C 1
ATOM 873 O O . HIS A 1 117 ? 1.379 6.362 -13.722 1.00 98.25 117 HIS A O 1
ATOM 879 N N . PHE A 1 118 ? 1.560 8.276 -12.544 1.00 98.38 118 PHE A N 1
ATOM 880 C CA . PHE A 1 118 ? 2.660 7.799 -11.715 1.00 98.38 118 PHE A CA 1
ATOM 881 C C . PHE A 1 118 ? 2.149 6.827 -10.647 1.00 98.38 118 PHE A C 1
ATOM 883 O O . PHE A 1 118 ? 2.775 5.800 -10.412 1.00 98.38 118 PHE A O 1
ATOM 890 N N . LEU A 1 119 ? 0.985 7.093 -10.046 1.00 98.19 119 LEU A N 1
ATOM 891 C CA . LEU A 1 119 ? 0.344 6.163 -9.111 1.00 98.19 119 LEU A CA 1
ATOM 892 C C . LEU A 1 119 ? 0.014 4.819 -9.774 1.00 98.19 119 LEU A C 1
ATOM 894 O O . LEU A 1 119 ? 0.332 3.776 -9.204 1.00 98.19 119 LEU A O 1
ATOM 898 N N . ASP A 1 120 ? -0.547 4.837 -10.984 1.00 97.62 120 ASP A N 1
ATOM 899 C CA . ASP A 1 120 ? -0.902 3.627 -11.726 1.00 97.62 120 ASP A CA 1
ATOM 900 C C . ASP A 1 120 ? 0.345 2.781 -12.028 1.00 97.62 120 ASP A C 1
ATOM 902 O O . ASP A 1 120 ? 0.384 1.582 -11.740 1.00 97.62 120 ASP A O 1
ATOM 906 N N . TRP A 1 121 ? 1.408 3.406 -12.546 1.00 98.06 121 TRP A N 1
ATOM 907 C CA . TRP A 1 121 ? 2.667 2.703 -12.797 1.00 98.06 121 TRP A CA 1
ATOM 908 C C . TRP A 1 121 ? 3.396 2.287 -11.531 1.00 98.06 121 TRP A C 1
ATOM 910 O O . TRP A 1 121 ? 4.042 1.244 -11.536 1.00 98.06 121 TRP A O 1
ATOM 920 N N . TRP A 1 122 ? 3.290 3.044 -10.441 1.00 97.94 122 TRP A N 1
ATOM 921 C CA . TRP A 1 122 ? 3.870 2.646 -9.163 1.00 97.94 122 TRP A CA 1
ATOM 922 C C . TRP A 1 122 ? 3.245 1.344 -8.657 1.00 97.94 122 TRP A C 1
ATOM 924 O O . TRP A 1 122 ? 3.986 0.468 -8.222 1.00 97.94 122 TRP A O 1
ATOM 934 N N . VAL A 1 123 ? 1.928 1.151 -8.805 1.00 96.56 123 VAL A N 1
ATOM 935 C CA . VAL A 1 123 ? 1.273 -0.130 -8.481 1.00 96.56 123 VAL A CA 1
ATOM 936 C C . VAL A 1 123 ? 1.834 -1.273 -9.334 1.00 96.56 123 VAL A C 1
ATOM 938 O O . VAL A 1 123 ? 2.183 -2.320 -8.789 1.00 96.56 123 VAL A O 1
ATOM 941 N N . VAL A 1 124 ? 1.988 -1.073 -10.648 1.00 97.44 124 VAL A N 1
ATOM 942 C CA . VAL A 1 124 ? 2.571 -2.085 -11.552 1.00 97.44 124 VAL A CA 1
ATOM 943 C C . VAL A 1 124 ? 4.028 -2.389 -11.189 1.00 97.44 124 VAL A C 1
ATOM 945 O O . VAL A 1 124 ? 4.418 -3.552 -11.116 1.00 97.44 124 VAL A O 1
ATOM 948 N N . LEU A 1 125 ? 4.830 -1.363 -10.905 1.00 97.19 125 LEU A N 1
ATOM 949 C CA . LEU A 1 125 ? 6.223 -1.509 -10.486 1.00 97.19 125 LEU A CA 1
ATOM 950 C C . LEU A 1 125 ? 6.342 -2.247 -9.156 1.00 97.19 125 LEU A C 1
ATOM 952 O O . LEU A 1 125 ? 7.174 -3.143 -9.049 1.00 97.19 125 LEU A O 1
ATOM 956 N N . ARG A 1 126 ? 5.500 -1.929 -8.164 1.00 95.94 126 ARG A N 1
ATOM 957 C CA . ARG A 1 126 ? 5.443 -2.686 -6.907 1.00 95.94 126 ARG A CA 1
ATOM 958 C C . ARG A 1 126 ? 5.121 -4.146 -7.170 1.00 95.94 126 ARG A C 1
ATOM 960 O O . ARG A 1 126 ? 5.791 -5.010 -6.618 1.00 95.94 126 ARG A O 1
ATOM 967 N N . SER A 1 127 ? 4.190 -4.438 -8.076 1.00 95.56 127 SER A N 1
ATOM 968 C CA . SER A 1 127 ? 3.881 -5.827 -8.407 1.00 95.56 127 SER A CA 1
ATOM 969 C C . SER A 1 127 ? 5.056 -6.606 -8.971 1.00 95.56 127 SER A C 1
ATOM 971 O O . SER A 1 127 ? 5.260 -7.764 -8.614 1.00 95.56 127 SER A O 1
ATOM 973 N N . VAL A 1 128 ? 5.844 -5.962 -9.824 1.00 96.19 128 VAL A N 1
ATOM 974 C CA . VAL A 1 128 ? 7.021 -6.565 -10.451 1.00 96.19 128 VAL A CA 1
ATOM 975 C C . VAL A 1 128 ? 8.161 -6.700 -9.449 1.00 96.19 128 VAL A C 1
ATOM 977 O O . VAL A 1 128 ? 8.780 -7.756 -9.371 1.00 96.19 128 VAL A O 1
ATOM 980 N N . LEU A 1 129 ? 8.445 -5.656 -8.671 1.00 95.56 129 LEU A N 1
ATOM 981 C CA . LEU A 1 129 ? 9.581 -5.619 -7.749 1.00 95.56 129 LEU A CA 1
ATOM 982 C C . LEU A 1 129 ? 9.360 -6.535 -6.542 1.00 95.56 129 LEU A C 1
ATOM 984 O O . LEU A 1 129 ? 10.280 -7.248 -6.141 1.00 95.56 129 LEU A O 1
ATOM 988 N N . ASP A 1 130 ? 8.126 -6.594 -6.045 1.00 93.12 130 ASP A N 1
ATOM 989 C CA . ASP A 1 130 ? 7.754 -7.370 -4.860 1.00 93.12 130 ASP A CA 1
ATOM 990 C C . ASP A 1 130 ? 7.243 -8.780 -5.195 1.00 93.12 130 ASP A C 1
ATOM 992 O O . ASP A 1 130 ? 6.892 -9.528 -4.286 1.00 93.12 130 ASP A O 1
ATOM 996 N N . ASP A 1 131 ? 7.174 -9.131 -6.485 1.00 93.50 131 ASP A N 1
ATOM 997 C CA . ASP A 1 131 ? 6.606 -10.391 -6.991 1.00 93.50 131 ASP A CA 1
ATOM 998 C C . ASP A 1 131 ? 5.200 -10.676 -6.439 1.00 93.50 131 ASP A C 1
ATOM 1000 O O . ASP A 1 131 ? 4.866 -11.774 -5.990 1.00 93.50 131 ASP A O 1
ATOM 1004 N N . ARG A 1 132 ? 4.365 -9.632 -6.419 1.00 91.31 132 ARG A N 1
ATOM 1005 C CA . ARG A 1 132 ? 3.035 -9.674 -5.811 1.00 91.31 132 ARG A CA 1
ATOM 1006 C C . ARG A 1 132 ? 1.991 -9.043 -6.722 1.00 91.31 132 ARG A C 1
ATOM 1008 O O . ARG A 1 132 ? 2.121 -7.875 -7.076 1.00 91.31 132 ARG A O 1
ATOM 1015 N N . PRO A 1 133 ? 0.895 -9.739 -7.048 1.00 92.38 133 PRO A N 1
ATOM 1016 C CA . PRO A 1 133 ? -0.098 -9.178 -7.948 1.00 92.38 133 PRO A CA 1
ATOM 1017 C C . PRO A 1 133 ? -0.739 -7.929 -7.342 1.00 92.38 133 PRO A C 1
ATOM 1019 O O . PRO A 1 133 ? -1.048 -7.874 -6.146 1.00 92.38 133 PRO A O 1
ATOM 1022 N N . ALA A 1 134 ? -0.947 -6.920 -8.185 1.00 91.56 134 ALA A N 1
ATOM 1023 C CA . ALA A 1 134 ? -1.806 -5.801 -7.848 1.00 91.56 134 ALA A CA 1
ATOM 1024 C C . ALA A 1 134 ? -3.225 -6.328 -7.630 1.00 91.56 134 ALA A C 1
ATOM 1026 O O . ALA A 1 134 ? -3.666 -7.268 -8.298 1.00 91.56 134 ALA A O 1
ATOM 1027 N N . HIS A 1 135 ? -3.958 -5.706 -6.710 1.00 89.25 135 HIS A N 1
ATOM 1028 C CA . HIS A 1 135 ? -5.363 -6.043 -6.558 1.00 89.25 135 HIS A CA 1
ATOM 1029 C C . HIS A 1 135 ? -6.115 -5.713 -7.853 1.00 89.25 135 HIS A C 1
ATOM 1031 O O . HIS A 1 135 ? -5.991 -4.614 -8.395 1.00 89.25 135 HIS A O 1
ATOM 1037 N N . THR A 1 136 ? -6.922 -6.660 -8.321 1.00 90.56 136 THR A N 1
ATOM 1038 C CA . THR A 1 136 ? -7.889 -6.452 -9.400 1.00 90.56 136 THR A CA 1
ATOM 1039 C C . THR A 1 136 ? -9.273 -6.886 -8.916 1.00 90.56 136 THR A C 1
ATOM 1041 O O . THR A 1 136 ? -9.362 -7.735 -8.024 1.00 90.56 136 THR A O 1
ATOM 1044 N N . PRO A 1 137 ? -10.366 -6.307 -9.447 1.00 86.25 137 PRO A N 1
ATOM 1045 C CA . PRO A 1 137 ? -11.713 -6.709 -9.055 1.00 86.25 137 PRO A CA 1
ATOM 1046 C C . PRO A 1 137 ? -11.912 -8.222 -9.201 1.00 86.25 137 PRO A C 1
ATOM 1048 O O . PRO A 1 137 ? -11.666 -8.778 -10.269 1.00 86.25 137 PRO A O 1
ATOM 1051 N N . GLY A 1 138 ? -12.348 -8.877 -8.123 1.00 86.81 138 GLY A N 1
ATOM 1052 C CA . GLY A 1 138 ? -12.528 -10.333 -8.077 1.00 86.81 138 GLY A CA 1
ATOM 1053 C C . GLY A 1 138 ? -11.257 -11.146 -7.795 1.00 86.81 138 GLY A C 1
ATOM 1054 O O . GLY A 1 138 ? -11.322 -12.366 -7.803 1.00 86.81 138 GLY A O 1
ATOM 1055 N N . ALA A 1 139 ? -10.110 -10.511 -7.525 1.00 86.00 139 ALA A N 1
ATOM 1056 C CA . ALA A 1 139 ? -8.867 -11.218 -7.188 1.00 86.00 139 ALA A CA 1
ATOM 1057 C C . ALA A 1 139 ? -8.801 -11.732 -5.740 1.00 86.00 139 ALA A C 1
ATOM 1059 O O . ALA A 1 139 ? -7.829 -12.386 -5.369 1.00 86.00 139 ALA A O 1
ATOM 1060 N N . VAL A 1 140 ? -9.780 -11.377 -4.908 1.00 86.44 140 VAL A N 1
ATOM 1061 C CA . VAL A 1 140 ? -9.835 -11.766 -3.498 1.00 86.44 140 VAL A CA 1
ATOM 1062 C C . VAL A 1 140 ? -11.119 -12.543 -3.282 1.00 86.44 140 VAL A C 1
ATOM 1064 O O . VAL A 1 140 ? -12.205 -11.983 -3.413 1.00 86.44 140 VAL A O 1
ATOM 1067 N N . ASP A 1 141 ? -10.958 -13.810 -2.923 1.00 89.44 141 ASP A N 1
ATOM 1068 C CA . ASP A 1 141 ? -12.016 -14.640 -2.372 1.00 89.44 141 ASP A CA 1
ATOM 1069 C C . ASP A 1 141 ? -11.776 -14.766 -0.871 1.00 89.44 141 ASP A C 1
ATOM 1071 O O . ASP A 1 141 ? -10.652 -15.036 -0.452 1.00 89.44 141 ASP A O 1
ATOM 1075 N N . LEU A 1 142 ? -12.831 -14.593 -0.081 1.00 92.69 142 LEU A N 1
ATOM 1076 C CA . LEU A 1 142 ? -12.818 -14.833 1.359 1.00 92.69 142 LEU A CA 1
ATOM 1077 C C . LEU A 1 142 ? -13.660 -16.074 1.603 1.00 92.69 142 LEU A C 1
ATOM 1079 O O . LEU A 1 142 ? -14.822 -16.102 1.180 1.00 92.69 142 LEU A O 1
ATOM 1083 N N . ARG A 1 143 ? -13.081 -17.110 2.210 1.00 94.56 143 ARG A N 1
ATOM 1084 C CA . ARG A 1 143 ? -13.714 -18.436 2.239 1.00 94.56 143 ARG A CA 1
ATOM 1085 C C . ARG A 1 143 ? -13.781 -19.028 3.633 1.00 94.56 143 ARG A C 1
ATOM 1087 O O . ARG A 1 143 ? -12.864 -18.881 4.432 1.00 94.56 143 ARG A O 1
ATOM 1094 N N . GLU A 1 144 ? -14.851 -19.760 3.893 1.00 94.50 144 GLU A N 1
ATOM 1095 C CA . GLU A 1 144 ? -14.968 -20.672 5.027 1.00 94.50 144 GLU A CA 1
ATOM 1096 C C . GLU A 1 144 ? -14.032 -21.889 4.849 1.00 94.50 144 GLU A C 1
ATOM 1098 O O . GLU A 1 144 ? -13.543 -22.148 3.740 1.00 94.50 144 GLU A O 1
ATOM 1103 N N . PRO A 1 145 ? -13.759 -22.672 5.912 1.00 91.50 145 PRO A N 1
ATOM 1104 C CA . PRO A 1 145 ? -12.921 -23.871 5.814 1.00 91.50 145 PRO A CA 1
ATOM 1105 C C . PRO A 1 145 ? -13.433 -24.931 4.826 1.00 91.50 145 PRO A C 1
ATOM 1107 O O . PRO A 1 145 ? -12.640 -25.716 4.307 1.00 91.50 145 PRO A O 1
ATOM 1110 N N . ASP A 1 146 ? -14.740 -24.963 4.563 1.00 93.31 146 ASP A N 1
ATOM 1111 C CA . ASP A 1 146 ? -15.378 -25.853 3.587 1.00 93.31 146 ASP A CA 1
ATOM 1112 C C . ASP A 1 146 ? -15.359 -25.304 2.145 1.00 93.31 146 ASP A C 1
ATOM 1114 O O . ASP A 1 146 ? -15.714 -26.020 1.207 1.00 93.31 146 ASP A O 1
ATOM 1118 N N . GLY A 1 147 ? -14.871 -24.074 1.952 1.00 92.00 147 GLY A N 1
ATOM 1119 C CA . GLY A 1 147 ? -14.717 -23.415 0.658 1.00 92.00 147 GLY A CA 1
ATOM 1120 C C . GLY A 1 147 ? -15.880 -22.509 0.249 1.00 92.00 147 GLY A C 1
ATOM 1121 O O . GLY A 1 147 ? -15.748 -21.820 -0.772 1.00 92.00 147 GLY A O 1
ATOM 1122 N N . GLU A 1 148 ? -16.970 -22.469 1.020 1.00 95.50 148 GLU A N 1
ATOM 1123 C CA . GLU A 1 148 ? -18.078 -21.536 0.796 1.00 95.50 148 GLU A CA 1
ATOM 1124 C C . GLU A 1 148 ? -17.644 -20.076 1.045 1.00 95.50 148 GLU A C 1
ATOM 1126 O O . GLU A 1 148 ? -16.638 -19.833 1.717 1.00 95.50 148 GLU A O 1
ATOM 1131 N N . PRO A 1 149 ? -18.346 -19.071 0.487 1.00 96.19 149 PRO A N 1
ATOM 1132 C CA . PRO A 1 149 ? -18.046 -17.666 0.760 1.00 96.19 149 PRO A CA 1
ATOM 1133 C C . PRO A 1 149 ? -18.156 -17.327 2.254 1.00 96.19 149 PRO A C 1
ATOM 1135 O O . PRO A 1 149 ? -19.132 -17.695 2.903 1.00 96.19 149 PRO A O 1
ATOM 1138 N N . LEU A 1 150 ? -17.184 -16.576 2.777 1.00 96.00 150 LEU A N 1
ATOM 1139 C CA . LEU A 1 150 ? -17.156 -16.129 4.172 1.00 96.00 150 LEU A CA 1
ATOM 1140 C C . LEU A 1 150 ? -18.314 -15.160 4.481 1.00 96.00 150 LEU A C 1
ATOM 1142 O O . LEU A 1 150 ? -18.505 -14.167 3.770 1.00 96.00 150 LEU A O 1
ATOM 1146 N N . ASP A 1 151 ? -19.047 -15.390 5.575 1.00 95.75 151 ASP A N 1
ATOM 1147 C CA . ASP A 1 151 ? -20.084 -14.460 6.051 1.00 95.75 151 ASP A CA 1
ATOM 1148 C C . ASP A 1 151 ? -19.472 -13.274 6.812 1.00 95.75 151 ASP A C 1
ATOM 1150 O O . ASP A 1 151 ? -19.264 -13.324 8.021 1.00 95.75 151 ASP A O 1
ATOM 1154 N N . LEU A 1 152 ? -19.235 -12.158 6.119 1.00 95.56 152 LEU A N 1
ATOM 1155 C CA . LEU A 1 152 ? -18.673 -10.937 6.716 1.00 95.56 152 LEU A CA 1
ATOM 1156 C C . LEU A 1 152 ? -19.559 -10.277 7.789 1.00 95.56 152 LEU A C 1
ATOM 1158 O O . LEU A 1 152 ? -19.080 -9.390 8.495 1.00 95.56 152 LEU A O 1
ATOM 1162 N N . GLY A 1 153 ? -20.833 -10.669 7.908 1.00 96.12 153 GLY A N 1
ATOM 1163 C CA . GLY A 1 153 ? -21.731 -10.216 8.973 1.00 96.12 153 GLY A CA 1
ATOM 1164 C C . GLY A 1 153 ? -21.576 -10.999 10.279 1.00 96.12 153 GLY A C 1
ATOM 1165 O O . GLY A 1 153 ? -22.173 -10.625 11.295 1.00 96.12 153 GLY A O 1
ATOM 1166 N N . ARG A 1 154 ? -20.785 -12.078 10.271 1.00 95.75 154 ARG A N 1
ATOM 1167 C CA . ARG A 1 154 ? -20.594 -12.946 11.428 1.00 95.75 154 ARG A CA 1
ATOM 1168 C C . ARG A 1 154 ? -19.968 -12.186 12.591 1.00 95.75 154 ARG A C 1
ATOM 1170 O O . ARG A 1 154 ? -19.034 -11.401 12.445 1.00 95.75 154 ARG A O 1
ATOM 1177 N N . SER A 1 155 ? -20.511 -12.450 13.770 1.00 97.25 155 SER A N 1
ATOM 1178 C CA . SER A 1 155 ? -20.027 -11.927 15.043 1.00 97.25 155 SER A CA 1
ATOM 1179 C C . SER A 1 155 ? -19.628 -13.092 15.938 1.00 97.25 155 SER A C 1
ATOM 1181 O O . SER A 1 155 ? -20.178 -14.185 15.803 1.00 97.25 155 SER A O 1
ATOM 1183 N N . PHE A 1 156 ? -18.683 -12.845 16.835 1.00 97.06 156 PHE A N 1
ATOM 1184 C CA . PHE A 1 156 ? -18.135 -13.833 17.756 1.00 97.06 156 PHE A CA 1
ATOM 1185 C C . PHE A 1 156 ? -18.292 -13.355 19.202 1.00 97.06 156 PHE A C 1
ATOM 1187 O O . PHE A 1 156 ? -18.482 -12.168 19.474 1.00 97.06 156 PHE A O 1
ATOM 1194 N N . THR A 1 157 ? -18.202 -14.284 20.134 1.00 95.75 157 THR A N 1
ATOM 1195 C CA . THR A 1 157 ? -18.044 -14.085 21.574 1.00 95.75 157 THR A CA 1
ATOM 1196 C C . THR A 1 157 ? -16.674 -14.621 21.992 1.00 95.75 157 THR A C 1
ATOM 1198 O O . THR A 1 157 ? -16.007 -15.300 21.212 1.00 95.75 157 THR A O 1
ATOM 1201 N N . LEU A 1 158 ? -16.236 -14.334 23.219 1.00 93.06 158 LEU A N 1
ATOM 1202 C CA . LEU A 1 158 ? -14.969 -14.876 23.732 1.00 93.06 158 LEU A CA 1
ATOM 1203 C C . LEU A 1 158 ? -15.019 -16.397 23.977 1.00 93.06 158 LEU A C 1
ATOM 1205 O O . LEU A 1 158 ? -13.970 -17.026 24.078 1.00 93.06 158 LEU A O 1
ATOM 1209 N N . ASP A 1 159 ? -16.222 -16.973 24.047 1.00 94.94 159 ASP A N 1
ATOM 1210 C CA . ASP A 1 159 ? -16.448 -18.408 24.248 1.00 94.94 159 ASP A CA 1
ATOM 1211 C C . ASP A 1 159 ? -16.498 -19.199 22.928 1.00 94.94 159 ASP A C 1
ATOM 1213 O O . ASP A 1 159 ? -16.552 -20.433 22.948 1.00 94.94 159 ASP A O 1
ATOM 1217 N N . ASP A 1 160 ? -16.511 -18.513 21.778 1.00 96.56 160 ASP A N 1
ATOM 1218 C CA . ASP A 1 160 ? -16.474 -19.174 20.476 1.00 96.56 160 ASP A CA 1
ATOM 1219 C C . ASP A 1 160 ? -15.124 -19.858 20.233 1.00 96.56 160 ASP A C 1
ATOM 1221 O O . ASP A 1 160 ? -14.085 -19.477 20.772 1.00 96.56 160 ASP A O 1
ATOM 1225 N N . ASP A 1 161 ? -15.144 -20.879 19.376 1.00 95.56 161 ASP A N 1
ATOM 1226 C CA . ASP A 1 161 ? -13.960 -21.663 19.033 1.00 95.56 161 ASP A CA 1
ATOM 1227 C C . ASP A 1 161 ? -12.804 -20.765 18.530 1.00 95.56 161 ASP A C 1
ATOM 1229 O O . ASP A 1 161 ? -12.947 -20.103 17.490 1.00 95.56 161 ASP A O 1
ATOM 1233 N N . PRO A 1 162 ? -11.636 -20.764 19.211 1.00 94.00 162 PRO A N 1
ATOM 1234 C CA . PRO A 1 162 ? -10.475 -19.985 18.797 1.00 94.00 162 PRO A CA 1
ATOM 1235 C C . PRO A 1 162 ? -10.004 -20.285 17.371 1.00 94.00 162 PRO A C 1
ATOM 1237 O O . PRO A 1 162 ? -9.485 -19.386 16.704 1.00 94.00 162 PRO A O 1
ATOM 1240 N N . GLU A 1 163 ? -10.181 -21.513 16.872 1.00 93.81 163 GLU A N 1
ATOM 1241 C CA . GLU A 1 163 ? -9.823 -21.844 15.488 1.00 93.81 163 GLU A CA 1
ATOM 1242 C C . GLU A 1 163 ? -10.755 -21.153 14.486 1.00 93.81 163 GLU A C 1
ATOM 1244 O O . GLU A 1 163 ? -10.282 -20.615 13.481 1.00 93.81 163 GLU A O 1
ATOM 1249 N N . ALA A 1 164 ? -12.055 -21.081 14.784 1.00 94.25 164 ALA A N 1
ATOM 1250 C CA . ALA A 1 164 ? -13.027 -20.374 13.955 1.00 94.25 164 ALA A CA 1
ATOM 1251 C C . ALA A 1 164 ? -12.771 -18.858 13.942 1.00 94.25 164 ALA A C 1
ATOM 1253 O O . ALA A 1 164 ? -12.773 -18.243 12.873 1.00 94.25 164 ALA A O 1
ATOM 1254 N N . ILE A 1 165 ? -12.487 -18.267 15.108 1.00 94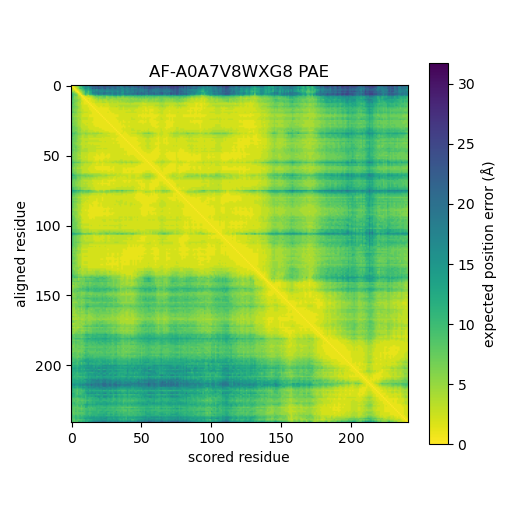.56 165 ILE A N 1
ATOM 1255 C CA . ILE A 1 165 ? -12.113 -16.850 15.238 1.00 94.56 165 ILE A CA 1
ATOM 1256 C C . ILE A 1 165 ? -10.824 -16.567 14.454 1.00 94.56 165 ILE A C 1
ATOM 1258 O O . ILE A 1 165 ? -10.751 -15.603 13.691 1.00 94.56 165 ILE A O 1
ATOM 1262 N N . SER A 1 166 ? -9.805 -17.420 14.611 1.00 92.94 166 SER A N 1
ATOM 1263 C CA . SER A 1 166 ? -8.515 -17.263 13.935 1.00 92.94 166 SER A CA 1
ATOM 1264 C C . SER A 1 166 ? -8.641 -17.378 12.416 1.00 92.94 166 SER A C 1
ATOM 1266 O O . SER A 1 166 ? -8.054 -16.566 11.697 1.00 92.94 166 SER A O 1
ATOM 1268 N N . HIS A 1 167 ? -9.418 -18.348 11.922 1.00 93.31 167 HIS A N 1
ATOM 1269 C CA . HIS A 1 167 ? -9.700 -18.495 10.493 1.00 93.31 167 HIS A CA 1
ATOM 1270 C C . HIS A 1 167 ? -10.408 -17.254 9.950 1.00 93.31 167 HIS A C 1
ATOM 1272 O O . HIS A 1 167 ? -9.937 -16.678 8.972 1.00 93.31 167 HIS A O 1
ATOM 1278 N N . PHE A 1 168 ? -11.476 -16.800 10.613 1.00 94.94 168 PHE A N 1
ATOM 1279 C CA . PHE A 1 168 ? -12.218 -15.616 10.187 1.00 94.94 168 PHE A CA 1
ATOM 1280 C C . PHE A 1 168 ? -11.332 -14.372 10.140 1.00 94.94 168 PHE A C 1
ATOM 1282 O O . PHE A 1 168 ? -11.312 -13.679 9.129 1.00 94.94 168 PHE A O 1
ATOM 1289 N N . LEU A 1 169 ? -10.556 -14.106 11.196 1.00 93.25 169 LEU A N 1
ATOM 1290 C CA . LEU A 1 169 ? -9.654 -12.954 11.242 1.00 93.25 169 LEU A CA 1
ATOM 1291 C C . LEU A 1 169 ? -8.598 -13.011 10.132 1.00 93.25 169 LEU A C 1
ATOM 1293 O O . LEU A 1 169 ? -8.273 -11.981 9.544 1.00 93.25 169 LEU A O 1
ATOM 1297 N N . ALA A 1 170 ? -8.060 -14.197 9.842 1.00 90.69 170 ALA A N 1
ATOM 1298 C CA . ALA A 1 170 ? -7.064 -14.370 8.792 1.00 90.69 170 ALA A CA 1
ATOM 1299 C C . ALA A 1 170 ? -7.630 -14.107 7.387 1.00 90.69 170 ALA A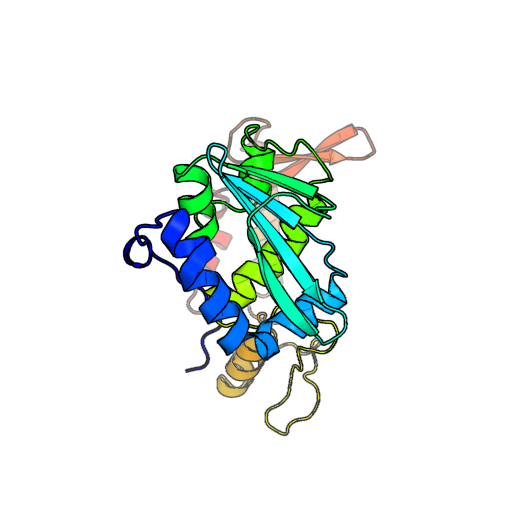 C 1
ATOM 1301 O O . ALA A 1 170 ? -6.907 -13.583 6.542 1.00 90.69 170 ALA A O 1
ATOM 1302 N N . GLU A 1 171 ? -8.895 -14.456 7.143 1.00 92.19 171 GLU A N 1
ATOM 1303 C CA . GLU A 1 171 ? -9.577 -14.201 5.870 1.00 92.19 171 GLU A CA 1
ATOM 1304 C C . GLU A 1 171 ? -10.073 -12.747 5.783 1.00 92.19 171 GLU A C 1
ATOM 1306 O O . GLU A 1 171 ? -9.707 -12.010 4.871 1.00 92.19 171 GLU A O 1
ATOM 1311 N N . ALA A 1 172 ? -10.882 -12.304 6.747 1.00 92.62 172 ALA A N 1
ATOM 1312 C CA . ALA A 1 172 ? -11.561 -11.009 6.718 1.00 92.62 172 ALA A CA 1
ATOM 1313 C C . ALA A 1 172 ? -10.650 -9.821 7.068 1.00 92.62 172 ALA A C 1
ATOM 1315 O O . ALA A 1 172 ? -10.933 -8.689 6.674 1.00 92.62 172 ALA A O 1
ATOM 1316 N N . GLY A 1 173 ? -9.580 -10.044 7.837 1.00 90.88 173 GLY A N 1
ATOM 1317 C CA . GLY A 1 173 ? -8.710 -8.983 8.357 1.00 90.88 173 GLY A CA 1
ATOM 1318 C C . GLY A 1 173 ? -9.324 -8.156 9.496 1.00 90.88 173 GLY A C 1
ATOM 1319 O O . GLY A 1 173 ? -8.715 -7.178 9.929 1.00 90.88 173 GLY A O 1
ATOM 1320 N N . PHE A 1 174 ? -10.508 -8.531 9.991 1.00 93.31 174 PHE A N 1
ATOM 1321 C CA . PHE A 1 174 ? -11.166 -7.930 11.154 1.00 93.31 174 PHE A CA 1
ATOM 1322 C C . PHE A 1 174 ? -11.988 -8.971 11.929 1.00 93.31 174 PHE A C 1
ATOM 1324 O O . PHE A 1 174 ? -12.239 -10.070 11.438 1.00 93.31 174 PHE A O 1
ATOM 1331 N N . LEU A 1 175 ? -12.429 -8.603 13.134 1.00 94.44 175 LEU A N 1
ATOM 1332 C CA . LEU A 1 175 ? -13.381 -9.361 13.946 1.00 94.44 175 LEU A CA 1
ATOM 1333 C C . LEU A 1 175 ? -14.427 -8.420 14.537 1.00 94.44 175 LEU A C 1
ATOM 1335 O O . LEU A 1 175 ? -14.114 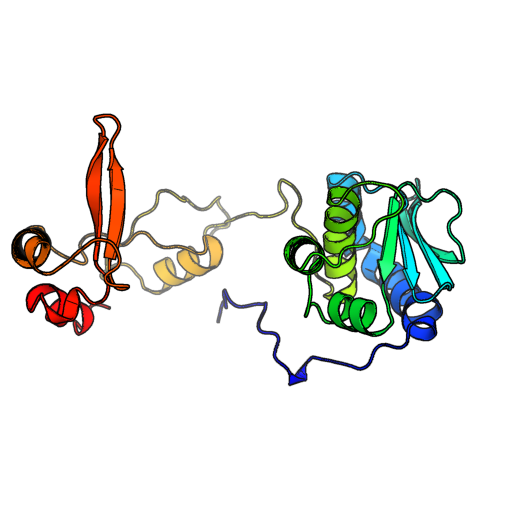-7.287 14.903 1.00 94.44 175 LEU A O 1
ATOM 1339 N N . HIS A 1 176 ? -15.649 -8.921 14.687 1.00 95.88 176 HIS A N 1
ATOM 1340 C CA . HIS A 1 176 ? -16.663 -8.300 15.527 1.00 95.88 176 HIS A CA 1
ATOM 1341 C C . HIS A 1 176 ? -16.901 -9.190 16.746 1.00 95.88 176 HIS A C 1
ATOM 1343 O O . HIS A 1 176 ? -17.502 -10.257 16.631 1.00 95.88 176 HIS A O 1
ATOM 1349 N N . LEU A 1 177 ? -16.394 -8.756 17.901 1.00 94.50 177 LEU A N 1
ATOM 1350 C CA . LEU A 1 177 ? -16.612 -9.422 19.180 1.00 94.50 177 LEU A CA 1
ATOM 1351 C C . LEU A 1 177 ? -17.778 -8.766 19.917 1.00 94.50 177 LEU A C 1
ATOM 1353 O O . LEU A 1 177 ? -17.861 -7.544 20.021 1.00 94.50 177 LEU A O 1
ATOM 1357 N N . THR A 1 178 ? -18.663 -9.597 20.444 1.00 94.62 178 THR A N 1
ATOM 1358 C CA . THR A 1 178 ? -19.855 -9.205 21.192 1.00 94.62 178 THR A CA 1
ATOM 1359 C C . THR A 1 178 ? -19.776 -9.749 22.609 1.00 94.62 178 THR A C 1
ATOM 1361 O O . THR A 1 178 ? -19.114 -10.753 22.864 1.00 94.62 178 THR A O 1
ATOM 1364 N N . GLY A 1 179 ? -20.424 -9.057 23.547 1.00 92.00 179 GLY A N 1
ATOM 1365 C CA . GLY A 1 179 ? -20.447 -9.477 24.949 1.00 92.00 179 GLY A CA 1
ATOM 1366 C C . GLY A 1 179 ? -19.095 -9.392 25.664 1.00 92.00 179 GLY A C 1
ATOM 1367 O O . GLY A 1 179 ? -18.956 -9.974 26.731 1.00 92.00 179 GLY A O 1
ATOM 1368 N N . VAL A 1 180 ? -18.109 -8.679 25.102 1.00 93.62 180 VAL A N 1
ATOM 1369 C CA . VAL A 1 180 ? -16.814 -8.458 25.770 1.00 93.62 180 VAL A CA 1
ATOM 1370 C C . VAL A 1 180 ? -17.004 -7.597 27.016 1.00 93.62 180 VAL A C 1
ATOM 1372 O O . VAL A 1 180 ? -16.486 -7.943 28.072 1.00 93.62 180 VAL A O 1
ATOM 1375 N N . PHE A 1 181 ? -17.784 -6.519 26.900 1.00 92.25 181 PHE A N 1
ATOM 1376 C CA . PHE A 1 181 ? -18.142 -5.622 27.998 1.00 92.25 181 PHE A CA 1
ATOM 1377 C C . PHE A 1 181 ? -19.656 -5.528 28.139 1.00 92.25 181 PHE A C 1
ATOM 1379 O O . PHE A 1 181 ? -20.377 -5.586 27.136 1.00 92.25 181 PHE A O 1
ATOM 1386 N N . ASP A 1 182 ? -20.131 -5.359 29.368 1.00 91.25 182 ASP A N 1
ATOM 1387 C CA . ASP A 1 182 ? -21.555 -5.213 29.647 1.00 91.25 182 ASP A CA 1
ATOM 1388 C C . ASP A 1 182 ? -22.036 -3.747 29.615 1.00 91.25 182 ASP A C 1
ATOM 1390 O O . ASP A 1 182 ? -21.262 -2.784 29.556 1.00 91.25 182 ASP A O 1
ATOM 1394 N N . GLU A 1 183 ? -23.360 -3.568 29.625 1.00 94.50 183 GLU A N 1
ATOM 1395 C CA . GLU A 1 183 ? -23.989 -2.242 29.602 1.00 94.50 183 GLU A CA 1
ATOM 1396 C C . GLU A 1 183 ? -23.633 -1.392 30.828 1.00 94.50 183 GLU A C 1
ATOM 1398 O O . GLU A 1 183 ? -23.563 -0.168 30.725 1.00 94.50 183 GLU A O 1
ATOM 1403 N N . THR A 1 184 ? -23.396 -2.019 31.982 1.00 95.75 184 THR A N 1
ATOM 1404 C CA . THR A 1 184 ? -23.053 -1.322 33.228 1.00 95.75 184 THR A CA 1
ATOM 1405 C C . THR A 1 184 ? -21.635 -0.766 33.153 1.00 95.75 184 THR A C 1
ATOM 1407 O O . THR A 1 184 ? -21.420 0.401 33.484 1.00 95.75 184 THR A O 1
ATOM 1410 N N . GLU A 1 185 ? -20.684 -1.561 32.661 1.00 94.56 185 GLU A N 1
ATOM 1411 C CA . GLU A 1 185 ? -19.302 -1.148 32.411 1.00 94.56 185 GLU A CA 1
ATOM 1412 C C . GLU A 1 185 ? -19.257 0.032 31.432 1.00 94.56 185 GLU A C 1
ATOM 1414 O O . GLU A 1 185 ? -18.636 1.061 31.713 1.00 94.56 185 GLU A O 1
ATOM 1419 N N . MET A 1 186 ? -19.970 -0.065 30.305 1.00 95.50 186 MET A N 1
ATOM 1420 C CA . MET A 1 186 ? -19.998 1.004 29.301 1.00 95.50 186 MET A CA 1
ATOM 1421 C C . MET A 1 186 ? -20.752 2.252 29.778 1.00 95.50 186 MET A C 1
ATOM 1423 O O . MET A 1 186 ? -20.353 3.371 29.448 1.00 95.50 186 MET A O 1
ATOM 1427 N N . ALA A 1 187 ? -21.796 2.099 30.598 1.00 97.12 187 ALA A N 1
ATOM 1428 C CA . ALA A 1 187 ? -22.477 3.228 31.227 1.00 97.12 187 ALA A CA 1
ATOM 1429 C C . ALA A 1 187 ? -21.565 3.963 32.222 1.00 97.12 187 ALA A C 1
ATOM 1431 O O . ALA A 1 187 ? -21.566 5.195 32.249 1.00 97.12 187 ALA A O 1
ATOM 1432 N N . ALA A 1 188 ? -20.757 3.235 32.999 1.00 97.50 188 ALA A N 1
ATOM 1433 C CA . ALA A 1 188 ? -19.769 3.827 33.898 1.00 97.50 188 ALA A CA 1
ATOM 1434 C C . ALA A 1 188 ? -18.685 4.592 33.122 1.00 97.50 188 ALA A C 1
ATOM 1436 O O . ALA A 1 188 ? -18.411 5.748 33.447 1.00 97.50 188 ALA A O 1
ATOM 1437 N N . VAL A 1 189 ? -18.153 4.011 32.038 1.00 96.38 189 VAL A N 1
ATOM 1438 C CA . VAL A 1 189 ? -17.235 4.707 31.117 1.00 96.38 189 VAL A CA 1
ATOM 1439 C C . VAL A 1 189 ? -17.871 5.990 30.576 1.00 96.38 189 VAL A C 1
ATOM 1441 O O . VAL A 1 189 ? -17.251 7.049 30.639 1.00 96.38 189 VAL A O 1
ATOM 1444 N N . SER A 1 190 ? -19.119 5.931 30.102 1.00 96.25 190 SER A N 1
ATOM 1445 C CA . SER A 1 190 ? -19.829 7.107 29.582 1.00 96.25 190 SER A CA 1
ATOM 1446 C C . SER A 1 190 ? -20.008 8.199 30.641 1.00 96.25 190 SER A C 1
ATOM 1448 O O . SER A 1 190 ? -19.794 9.375 30.351 1.00 96.25 190 SER A O 1
ATOM 1450 N N . ALA A 1 191 ? -20.371 7.834 31.872 1.00 97.88 191 ALA A N 1
ATOM 1451 C CA . ALA A 1 191 ? -20.531 8.793 32.963 1.00 97.88 191 ALA A CA 1
ATOM 1452 C C . ALA A 1 191 ? -19.193 9.441 33.359 1.00 97.88 191 ALA A C 1
ATOM 1454 O O . ALA A 1 191 ? -19.131 10.641 33.632 1.00 97.88 191 ALA A O 1
ATOM 1455 N N . GLU A 1 192 ? -18.107 8.667 33.359 1.00 97.69 192 GLU A N 1
ATOM 1456 C CA . GLU A 1 192 ? -16.758 9.178 33.608 1.00 97.69 192 GLU A CA 1
ATOM 1457 C C . GLU A 1 192 ? -16.271 10.082 32.465 1.00 97.69 192 GLU A C 1
ATOM 1459 O O . GLU A 1 192 ? -15.592 11.075 32.728 1.00 97.69 192 GLU A O 1
ATOM 1464 N N . MET A 1 193 ? -16.666 9.814 31.213 1.00 96.50 193 MET A N 1
ATOM 1465 C CA . MET A 1 193 ? -16.416 10.727 30.093 1.00 96.50 193 MET A CA 1
ATOM 1466 C C . MET A 1 193 ? -17.085 12.075 30.353 1.00 96.50 193 MET A C 1
ATOM 1468 O O . MET A 1 193 ? -16.398 13.095 30.319 1.00 96.50 193 MET A O 1
ATOM 1472 N N . ASP A 1 194 ? -18.379 12.088 30.686 1.00 96.25 194 ASP A N 1
ATOM 1473 C CA . ASP A 1 194 ? -19.122 13.316 30.999 1.00 96.25 194 ASP A CA 1
ATOM 1474 C C . ASP A 1 194 ? -18.482 14.099 32.156 1.00 96.25 194 ASP A C 1
ATOM 1476 O O . ASP A 1 194 ? -18.335 15.323 32.082 1.00 96.25 194 ASP A O 1
ATOM 1480 N N . ALA A 1 195 ? -18.037 13.397 33.202 1.00 96.81 195 ALA A N 1
ATOM 1481 C CA . ALA A 1 195 ? -17.343 13.999 34.337 1.00 96.81 195 ALA A CA 1
ATOM 1482 C C . ALA A 1 195 ? -15.967 14.577 33.962 1.00 96.81 195 ALA A C 1
ATOM 1484 O O . ALA A 1 195 ? -15.550 15.583 34.539 1.00 96.81 195 ALA A O 1
ATOM 1485 N N . ALA A 1 196 ? -15.271 13.973 32.996 1.00 96.38 196 ALA A N 1
ATOM 1486 C CA . ALA A 1 196 ? -13.950 14.403 32.549 1.00 96.38 196 ALA A CA 1
ATOM 1487 C C . ALA A 1 196 ? -13.990 15.561 31.537 1.00 96.38 196 ALA A C 1
ATOM 1489 O O . ALA A 1 196 ? -12.994 16.279 31.420 1.00 96.38 196 ALA A O 1
ATOM 1490 N N . VAL A 1 197 ? -15.111 15.788 30.829 1.00 95.75 197 VAL A N 1
ATOM 1491 C CA . VAL A 1 197 ? -15.262 16.862 29.816 1.00 95.75 197 VAL A CA 1
ATOM 1492 C C . VAL A 1 197 ? -14.701 18.218 30.278 1.00 95.75 197 VAL A C 1
ATOM 1494 O O . VAL A 1 197 ? -13.942 18.811 29.509 1.00 95.75 197 VAL A O 1
ATOM 1497 N N . PRO A 1 198 ? -14.989 18.725 31.498 1.00 95.31 198 PRO A N 1
ATOM 1498 C CA . PRO A 1 198 ? -14.494 20.032 31.941 1.00 95.31 198 PRO A CA 1
ATOM 1499 C C . PRO A 1 198 ? -12.963 20.139 32.033 1.00 95.31 198 PRO A C 1
ATOM 1501 O O . PRO A 1 198 ? -12.433 21.247 32.074 1.00 95.31 198 PRO A O 1
ATOM 1504 N N . GLY A 1 199 ? -12.247 19.009 32.077 1.00 94.12 199 GLY A N 1
ATOM 1505 C CA . GLY A 1 199 ? -10.785 18.949 32.100 1.00 94.12 199 GLY A CA 1
ATOM 1506 C C . GLY A 1 199 ? -10.118 19.079 30.724 1.00 94.12 199 GLY A C 1
ATOM 1507 O O . GLY A 1 199 ? -8.886 19.127 30.652 1.00 94.12 199 GLY A O 1
ATOM 1508 N N . TYR A 1 200 ? -10.894 19.128 29.639 1.00 95.69 200 TYR A N 1
ATOM 1509 C CA . TYR A 1 200 ? -10.397 19.262 28.270 1.00 95.69 200 TYR A CA 1
ATOM 1510 C C . TYR A 1 200 ? -10.726 20.634 27.688 1.00 95.69 200 TYR A C 1
ATOM 1512 O O . TYR A 1 200 ? -11.768 21.223 27.971 1.00 95.69 200 TYR A O 1
ATOM 1520 N N . ALA A 1 201 ? -9.840 21.130 26.828 1.00 95.06 201 ALA A N 1
ATOM 1521 C CA . ALA A 1 201 ? -10.012 22.419 26.172 1.00 95.06 201 ALA A CA 1
ATOM 1522 C C . ALA A 1 201 ? -9.470 22.395 24.743 1.00 95.06 201 ALA A C 1
ATOM 1524 O O . ALA A 1 201 ? -8.504 21.703 24.425 1.00 95.06 201 ALA A O 1
ATOM 1525 N N . GLN A 1 202 ? -10.063 23.198 23.864 1.00 94.25 202 GLN A N 1
ATOM 1526 C CA . GLN A 1 202 ? -9.564 23.328 22.502 1.00 94.25 202 GLN A CA 1
ATOM 1527 C C . GLN A 1 202 ? -8.113 23.835 22.507 1.00 94.25 202 GLN A C 1
ATOM 1529 O O . GLN A 1 202 ? -7.794 24.841 23.137 1.00 94.25 202 GLN A O 1
ATOM 1534 N N . GLY A 1 203 ? -7.234 23.129 21.793 1.00 94.50 203 GLY A N 1
ATOM 1535 C CA . GLY A 1 203 ? -5.806 23.455 21.736 1.00 94.50 203 GLY A CA 1
ATOM 1536 C C . GLY A 1 203 ? -4.964 22.875 22.878 1.00 94.50 203 GLY A C 1
ATOM 1537 O O . GLY A 1 203 ? -3.763 23.121 22.909 1.00 94.50 203 GLY A O 1
ATOM 1538 N N . ASP A 1 204 ? -5.537 22.060 23.769 1.00 94.25 204 ASP A N 1
ATOM 1539 C CA . ASP A 1 204 ? -4.800 21.393 24.857 1.00 94.25 204 ASP A CA 1
ATOM 1540 C C . ASP A 1 204 ? -3.840 20.274 24.394 1.00 94.25 204 ASP A C 1
ATOM 1542 O O . ASP A 1 204 ? -3.159 19.653 25.211 1.00 94.25 204 ASP A O 1
ATOM 1546 N N . GLY A 1 205 ? -3.803 19.980 23.090 1.00 94.75 205 GLY A N 1
ATOM 1547 C CA . GLY A 1 205 ? -2.975 18.931 22.494 1.00 94.75 205 GLY A CA 1
ATOM 1548 C C . GLY A 1 205 ? -3.395 17.499 22.848 1.00 94.75 205 GLY A C 1
ATOM 1549 O O . GLY A 1 205 ? -2.739 16.562 22.404 1.00 94.75 205 GLY A O 1
ATOM 1550 N N . ARG A 1 206 ? -4.473 17.312 23.623 1.00 94.44 206 ARG A N 1
ATOM 1551 C CA . ARG A 1 206 ? -4.986 16.008 24.077 1.00 94.44 206 ARG A CA 1
ATOM 1552 C C . ARG A 1 206 ? -6.485 15.817 23.832 1.00 94.44 206 ARG A C 1
ATOM 1554 O O . ARG A 1 206 ? -7.062 14.836 24.292 1.00 94.44 206 ARG A O 1
ATOM 1561 N N . SER A 1 207 ? -7.121 16.726 23.105 1.00 96.00 207 SER A N 1
ATOM 1562 C CA . SER A 1 207 ? -8.521 16.627 22.709 1.00 96.00 207 SER A CA 1
ATOM 1563 C C . SER A 1 207 ? -8.743 17.042 21.259 1.00 96.00 207 SER A C 1
ATOM 1565 O O . SER A 1 207 ? -8.004 17.855 20.699 1.00 96.00 207 SER A O 1
ATOM 1567 N N . TRP A 1 208 ? -9.779 16.476 20.637 1.00 96.06 208 TRP A N 1
ATOM 1568 C CA . TRP A 1 208 ? -10.311 16.981 19.371 1.00 96.06 208 TRP A CA 1
ATOM 1569 C C . TRP A 1 208 ? -11.733 17.475 19.532 1.00 96.06 208 TRP A C 1
ATOM 1571 O O . TRP A 1 208 ? -12.566 16.837 20.174 1.00 96.06 208 TRP A O 1
ATOM 1581 N N . TRP A 1 209 ? -11.983 18.606 18.886 1.00 96.88 209 TRP A N 1
ATOM 1582 C CA . TRP A 1 209 ? -13.247 19.312 18.905 1.00 96.88 209 TRP A CA 1
ATOM 1583 C C . TRP A 1 209 ? -13.756 19.435 17.476 1.00 96.88 209 TRP A C 1
ATOM 1585 O O . TRP A 1 209 ? -12.986 19.760 16.570 1.00 96.88 209 TRP A O 1
ATOM 1595 N N . ALA A 1 210 ? -15.039 19.159 17.275 1.00 95.19 210 ALA A N 1
ATOM 1596 C CA . ALA A 1 210 ? -15.709 19.338 15.998 1.00 95.19 210 ALA A CA 1
ATOM 1597 C C . ALA A 1 210 ? -16.803 20.390 16.141 1.00 95.19 210 ALA A C 1
ATOM 1599 O O . ALA A 1 210 ? -17.560 20.384 17.114 1.00 95.19 210 ALA A O 1
ATOM 1600 N N . LYS A 1 211 ? -16.897 21.267 15.143 1.00 96.62 211 LYS A N 1
ATOM 1601 C CA . LYS A 1 211 ? -17.983 22.233 15.045 1.00 96.62 211 LYS A CA 1
ATOM 1602 C C . LYS A 1 211 ? -19.220 21.540 14.483 1.00 96.62 211 LYS A C 1
ATOM 1604 O O . LYS A 1 211 ? -19.180 20.995 13.380 1.00 96.62 211 LYS A O 1
ATOM 1609 N N . THR A 1 212 ? -20.310 21.548 15.236 1.00 94.00 212 THR A N 1
ATOM 1610 C CA . THR A 1 212 ? -21.605 21.021 14.802 1.00 94.00 212 THR A CA 1
ATOM 1611 C C . THR A 1 212 ? -22.294 21.980 13.826 1.00 94.00 212 THR A C 1
ATOM 1613 O O . THR A 1 212 ? -21.883 23.128 13.652 1.00 94.00 212 THR A O 1
ATOM 1616 N N . HIS A 1 213 ? -23.352 21.511 13.157 1.00 93.69 213 HIS A N 1
ATOM 1617 C CA . HIS A 1 213 ? -24.088 22.294 12.153 1.00 93.69 213 HIS A CA 1
ATOM 1618 C C . HIS A 1 213 ? -24.694 23.607 12.698 1.00 93.69 213 HIS A C 1
ATOM 1620 O O . HIS A 1 213 ? -24.866 24.562 11.948 1.00 93.69 213 HIS A O 1
ATOM 1626 N N . ASP A 1 214 ? -24.994 23.662 13.997 1.00 95.19 214 ASP A N 1
ATOM 1627 C CA . ASP A 1 214 ? -2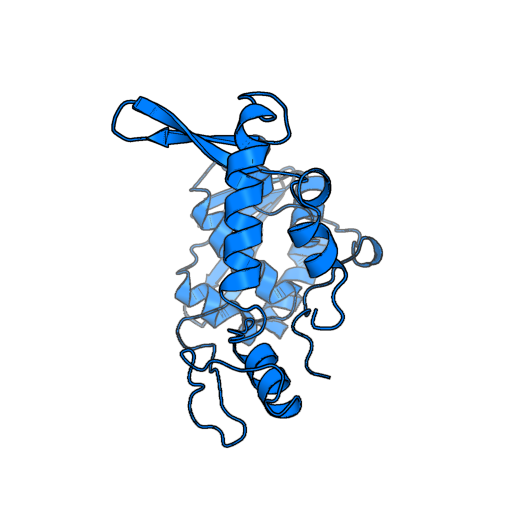5.479 24.826 14.751 1.00 95.19 214 ASP A CA 1
ATOM 1628 C C . ASP A 1 214 ? -24.339 25.723 15.282 1.00 95.19 214 ASP A C 1
ATOM 1630 O O . ASP A 1 214 ? -24.584 26.701 15.986 1.00 95.19 214 ASP A O 1
ATOM 1634 N N . GLY A 1 215 ? -23.085 25.427 14.926 1.00 94.69 215 GLY A N 1
ATOM 1635 C CA . GLY A 1 215 ? -21.913 26.255 15.215 1.00 94.69 215 GLY A CA 1
ATOM 1636 C C . GLY A 1 215 ? -21.234 25.986 16.561 1.00 94.69 215 GLY A C 1
ATOM 1637 O O . GLY A 1 215 ? -20.217 26.625 16.850 1.00 94.69 215 GLY A O 1
ATOM 1638 N N . VAL A 1 216 ? -21.748 25.042 17.355 1.00 95.12 216 VAL A N 1
ATOM 1639 C CA . VAL A 1 216 ? -21.216 24.685 18.678 1.00 95.12 216 VAL A CA 1
ATOM 1640 C C . VAL A 1 216 ? -19.997 23.774 18.536 1.00 95.12 216 VAL A C 1
ATOM 1642 O O . VAL A 1 216 ? -20.014 22.797 17.795 1.00 95.12 216 VAL A O 1
ATOM 1645 N N . ASP A 1 217 ? -18.923 24.068 19.263 1.00 94.56 217 ASP A N 1
ATOM 1646 C CA . ASP A 1 217 ? -17.776 23.164 19.326 1.00 94.56 217 ASP A CA 1
ATOM 1647 C C . ASP A 1 217 ? -18.043 22.063 20.361 1.00 94.56 217 ASP A C 1
ATOM 1649 O O . ASP A 1 217 ? -18.339 22.332 21.528 1.00 94.56 217 ASP A O 1
ATOM 1653 N N . ARG A 1 218 ? -17.968 20.804 19.925 1.00 94.69 218 ARG A N 1
ATOM 1654 C CA . ARG A 1 218 ? -18.172 19.617 20.761 1.00 94.69 218 ARG A CA 1
ATOM 1655 C C . ARG A 1 218 ? -16.889 18.816 20.858 1.00 94.69 218 ARG A C 1
ATOM 1657 O O . ARG A 1 218 ? -16.231 18.575 19.848 1.00 94.69 218 ARG A O 1
ATOM 1664 N N . LEU A 1 219 ? -16.570 18.370 22.067 1.00 95.88 219 LEU A N 1
ATOM 1665 C CA . LEU A 1 219 ? -15.501 17.413 22.309 1.00 95.88 219 LEU A CA 1
ATOM 1666 C C . LEU A 1 219 ? -15.883 16.074 21.664 1.00 95.88 219 LEU A C 1
ATOM 1668 O O . LEU A 1 219 ? -16.868 15.460 22.058 1.00 95.88 219 LEU A O 1
ATOM 1672 N N . VAL A 1 220 ? -15.123 15.641 20.657 1.00 94.75 220 VAL A N 1
ATOM 1673 C CA . VAL A 1 220 ? -15.369 14.393 19.903 1.00 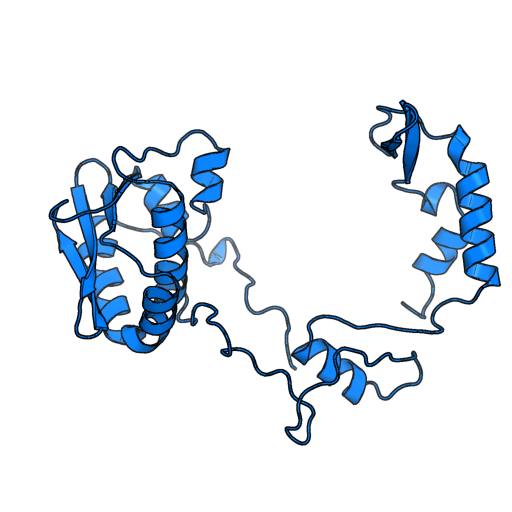94.75 220 VAL A CA 1
ATOM 1674 C C . VAL A 1 220 ? -14.283 13.346 20.115 1.00 94.75 220 VAL A C 1
ATOM 1676 O O . VAL A 1 220 ? -14.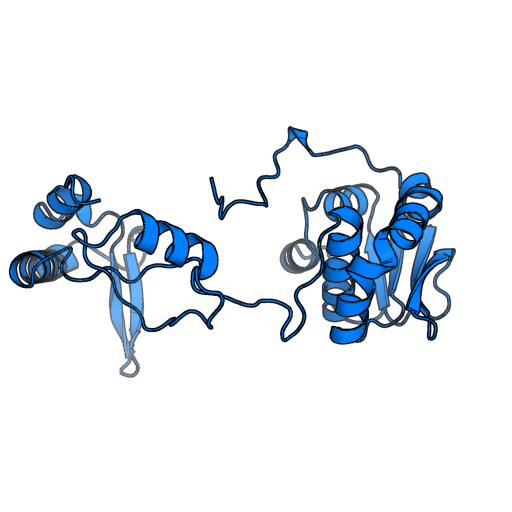421 12.210 19.671 1.00 94.75 220 VAL A O 1
ATOM 1679 N N . ARG A 1 221 ? -13.185 13.711 20.786 1.00 95.44 221 ARG A N 1
ATOM 1680 C CA . ARG A 1 221 ? -12.152 12.757 21.189 1.00 95.44 221 ARG A CA 1
ATOM 1681 C C . ARG A 1 221 ? -11.395 13.234 22.417 1.00 95.44 221 ARG A C 1
ATOM 1683 O O . ARG A 1 221 ? -10.846 14.335 22.401 1.00 95.44 221 ARG A O 1
ATOM 1690 N N . MET A 1 222 ? -11.284 12.359 23.410 1.00 96.12 222 MET A N 1
ATOM 1691 C CA . MET A 1 222 ? -10.421 12.512 24.582 1.00 96.12 222 MET A CA 1
ATOM 1692 C C . MET A 1 222 ? -9.194 11.614 24.418 1.00 96.12 222 MET A C 1
ATOM 1694 O O . MET A 1 222 ? -9.330 10.406 24.235 1.00 96.12 222 MET A O 1
ATOM 1698 N N . GLN A 1 223 ? -7.990 12.177 24.462 1.00 95.06 223 GLN A N 1
ATOM 1699 C CA . GLN A 1 223 ? -6.766 11.383 24.549 1.00 95.06 223 GLN A CA 1
ATOM 1700 C C . GLN A 1 223 ? -6.348 11.233 26.007 1.00 95.06 223 GLN A C 1
ATOM 1702 O O . GLN A 1 223 ? -6.419 12.187 26.781 1.00 95.06 223 GLN A O 1
ATOM 1707 N N . ARG A 1 224 ? -5.809 10.057 26.345 1.00 92.00 224 ARG A N 1
ATOM 1708 C CA . ARG A 1 224 ? -5.401 9.692 27.711 1.00 92.00 224 ARG A CA 1
ATOM 1709 C C . ARG A 1 224 ? -6.570 9.626 28.701 1.00 92.00 224 ARG A C 1
ATOM 1711 O O . ARG A 1 224 ? -6.367 9.833 29.892 1.00 92.00 224 ARG A O 1
ATOM 1718 N N . PHE A 1 225 ? -7.777 9.326 28.221 1.00 95.62 225 PHE A N 1
ATOM 1719 C CA . PHE A 1 225 ? -8.974 9.240 29.059 1.00 95.62 225 PHE A CA 1
ATOM 1720 C C . PHE A 1 225 ? -8.838 8.221 30.202 1.00 95.62 225 PHE A C 1
ATOM 1722 O O . PHE A 1 225 ? -9.314 8.479 31.298 1.00 95.62 225 PHE A O 1
ATOM 1729 N N . GLN A 1 226 ? -8.080 7.141 30.007 1.00 94.75 226 GLN A N 1
ATOM 1730 C CA . GLN A 1 226 ? -7.763 6.164 31.052 1.00 94.75 226 GLN A CA 1
ATOM 1731 C C . GLN A 1 226 ? -7.028 6.749 32.273 1.00 94.75 226 GLN A C 1
ATOM 1733 O O . GLN A 1 226 ? -6.959 6.108 33.310 1.00 94.75 226 GLN A O 1
ATOM 1738 N N . VAL A 1 227 ? -6.451 7.952 32.175 1.00 94.06 227 VAL A N 1
ATOM 1739 C CA . VAL A 1 227 ? -5.861 8.652 33.332 1.00 94.06 227 VAL A CA 1
ATOM 1740 C C . VAL A 1 227 ? -6.943 9.328 34.184 1.00 94.06 227 VAL A C 1
ATOM 1742 O O . VAL A 1 227 ? -6.761 9.498 35.384 1.00 94.06 227 VAL A O 1
ATOM 1745 N N . GLU A 1 228 ? -8.066 9.693 33.567 1.00 93.44 228 GLU A N 1
ATOM 1746 C CA . GLU A 1 228 ? -9.199 10.389 34.189 1.00 93.44 228 GLU A CA 1
ATOM 1747 C C . GLU A 1 228 ? -10.334 9.418 34.580 1.00 93.44 228 GLU A C 1
ATOM 1749 O O . GLU A 1 228 ? -11.281 9.813 35.255 1.00 93.44 228 GLU A O 1
ATOM 1754 N N . SER A 1 229 ? -10.250 8.155 34.146 1.00 96.25 229 SER A N 1
ATOM 1755 C CA . SER A 1 229 ? -11.307 7.145 34.244 1.00 96.25 229 SER A CA 1
ATOM 1756 C C . SER A 1 229 ? -10.772 5.855 34.868 1.00 96.25 229 SER A C 1
ATOM 1758 O O . SER A 1 229 ? -10.068 5.095 34.192 1.00 96.25 229 SER A O 1
ATOM 1760 N N . PRO A 1 230 ? -11.082 5.574 36.150 1.00 95.06 230 PRO A N 1
ATOM 1761 C CA . PRO A 1 230 ? -10.696 4.311 36.770 1.00 95.06 230 PRO A CA 1
ATOM 1762 C C . PRO A 1 230 ? -11.354 3.115 36.072 1.00 95.06 230 PRO A C 1
ATOM 1764 O O . PRO A 1 230 ? -10.723 2.063 35.970 1.00 95.06 230 PRO A O 1
ATOM 1767 N N . THR A 1 231 ? -12.571 3.274 35.538 1.00 96.06 231 THR A N 1
ATOM 1768 C CA . THR A 1 231 ? -13.262 2.198 34.817 1.00 96.06 231 THR A CA 1
ATOM 1769 C C . THR A 1 231 ? -12.545 1.866 33.508 1.00 96.06 231 THR A C 1
ATOM 1771 O O . THR A 1 231 ? -12.214 0.705 33.272 1.00 96.06 231 THR A O 1
ATOM 1774 N N . ALA A 1 232 ? -12.207 2.865 32.684 1.00 94.62 232 ALA A N 1
ATOM 1775 C CA . ALA A 1 232 ? -11.457 2.629 31.449 1.00 94.62 232 ALA A CA 1
ATOM 1776 C C . ALA A 1 232 ? -10.045 2.089 31.726 1.00 94.62 232 ALA A C 1
ATOM 1778 O O . ALA A 1 232 ? -9.572 1.221 30.996 1.00 94.62 232 ALA A O 1
ATOM 1779 N N . ALA A 1 233 ? -9.375 2.558 32.786 1.00 95.69 233 ALA A N 1
ATOM 1780 C CA . ALA A 1 233 ? -8.086 2.008 33.202 1.00 95.69 233 ALA A CA 1
ATOM 1781 C C . ALA A 1 233 ? -8.182 0.523 33.577 1.00 95.69 233 ALA A C 1
ATOM 1783 O O . ALA A 1 233 ? -7.318 -0.256 33.180 1.00 95.69 233 ALA A O 1
ATOM 1784 N N . SER A 1 234 ? -9.231 0.135 34.310 1.00 94.69 234 SER A N 1
ATOM 1785 C CA . SER A 1 234 ? -9.478 -1.260 34.683 1.00 94.69 234 SER A CA 1
ATOM 1786 C C . SER A 1 234 ? -9.745 -2.130 33.460 1.00 94.69 234 SER A C 1
ATOM 1788 O O . SER A 1 234 ? -9.151 -3.193 33.340 1.00 94.69 234 SER A O 1
ATOM 1790 N N . ILE A 1 235 ? -10.589 -1.662 32.537 1.00 93.56 235 ILE A N 1
ATOM 1791 C CA . ILE A 1 235 ? -10.919 -2.382 31.300 1.00 93.56 235 ILE A CA 1
ATOM 1792 C C . ILE A 1 235 ? -9.669 -2.628 30.447 1.00 93.56 235 ILE A C 1
ATOM 1794 O O . ILE A 1 235 ? -9.488 -3.718 29.925 1.00 93.56 235 ILE A O 1
ATOM 1798 N N . LEU A 1 236 ? -8.776 -1.642 30.324 1.00 92.12 236 LEU A N 1
ATOM 1799 C CA . LEU A 1 236 ? -7.531 -1.793 29.560 1.00 92.12 236 LEU A CA 1
ATOM 1800 C C . LEU A 1 236 ? -6.521 -2.760 30.198 1.00 92.12 236 LEU A C 1
ATOM 1802 O O . LEU A 1 236 ? -5.567 -3.154 29.531 1.00 92.12 236 LEU A O 1
ATOM 1806 N N . ALA A 1 237 ? -6.691 -3.092 31.478 1.00 93.00 237 ALA A N 1
ATOM 1807 C CA . ALA A 1 237 ? -5.873 -4.063 32.202 1.00 93.00 237 ALA A CA 1
ATOM 1808 C C . ALA A 1 237 ? -6.580 -5.420 32.374 1.00 93.00 237 ALA A C 1
ATOM 1810 O O . ALA A 1 237 ? -6.067 -6.285 33.083 1.00 93.00 237 ALA A O 1
ATOM 1811 N N . ASP A 1 238 ? -7.763 -5.581 31.781 1.00 92.31 238 ASP A N 1
ATOM 1812 C CA . ASP A 1 238 ? -8.597 -6.765 31.920 1.00 92.31 238 ASP A CA 1
ATOM 1813 C C . ASP A 1 238 ? -8.057 -7.931 31.084 1.00 92.31 238 ASP A C 1
ATOM 1815 O O . ASP A 1 238 ? -7.653 -7.746 29.940 1.00 92.31 238 ASP A O 1
ATOM 1819 N N . GLU A 1 239 ? -8.084 -9.143 31.643 1.00 90.56 239 GLU A N 1
ATOM 1820 C CA . GLU A 1 239 ? -7.601 -10.361 30.976 1.00 90.56 239 GLU A CA 1
ATOM 1821 C C . GLU A 1 239 ? -8.467 -10.786 29.774 1.00 90.56 239 GLU A C 1
ATOM 1823 O O . GLU A 1 239 ? -8.064 -11.661 29.010 1.00 90.56 239 GLU A O 1
ATOM 1828 N N . ARG A 1 240 ? -9.653 -10.183 29.591 1.00 88.19 240 ARG A N 1
ATOM 1829 C CA . ARG A 1 240 ? -10.496 -10.354 28.395 1.00 88.19 240 ARG A CA 1
ATOM 1830 C C . ARG A 1 240 ? -9.863 -9.785 27.111 1.00 88.19 240 ARG A C 1
ATOM 1832 O O . ARG A 1 240 ? -10.352 -10.123 26.032 1.00 88.19 240 ARG A O 1
ATOM 1839 N N . LEU A 1 241 ? -8.856 -8.907 27.213 1.00 78.50 241 LEU A N 1
ATOM 1840 C CA . LEU A 1 241 ? -8.153 -8.251 26.093 1.00 78.50 241 LEU A CA 1
ATOM 1841 C C . LEU A 1 241 ? -6.772 -8.868 25.831 1.00 78.50 241 LEU A C 1
ATOM 1843 O O . LEU A 1 241 ? -6.417 -8.968 24.633 1.00 78.50 241 LEU A O 1
#

pLDDT: mean 94.13, std 7.17, range [47.72, 98.75]

Sequence (241 aa):
MRSVDVRTRTGADVRAVDTGAFFEDELPALLASRSAVAVPGARALKVRPFAFDVEGRAWTLALADDDTLTVRPGLDDAAAIAKLDAVGLHDLVNDLRTPMGFFTGGDLDMPLGRLEHFLDWWVVLRSVLDDRPAHTPGAVDLREPDGEPLDLGRSFTLDDDPEAISHFLAEAGFLHLTGVFDETEMAAVSAEMDAAVPGYAQGDGRSWWAKTHDGVDRLVRMQRFQVESPTAASILADERL

Mean predicted aligned error: 6.43 Å

Secondary structure (DSSP, 8-state):
---S------GGG-----HHHIIIIIHHHHHHHHHHHHHHHHHHHTPPPEEEEETTEEEEEEE-TTS-EEEEESSTT-SEEEEE-HHHHHHHHTTSS-HHHHHHHT--EEEES-HHHHHHHHHHHHHHHTT-PPP-TT----B-TTSSBP-TT--B-TTS-HHHHHHHHHHHS---B-SSS-HHHHHHHHHHHHHHGGG--TTSSSEEEEE-TTS-EEEEEESSGGGT-HHHHHHHT-TT-

Solvent-accessible surface area (backbone atoms only — not comparable to full-atom values): 14368 Å² total; per-residue (Å²): 134,84,70,85,76,86,72,92,76,54,82,86,73,58,68,91,62,55,73,64,57,39,62,74,46,50,49,46,51,37,33,70,76,33,32,87,41,18,45,64,27,36,59,76,65,61,62,65,30,37,17,44,32,44,80,87,46,39,34,19,36,36,70,45,98,86,63,48,55,47,65,40,83,36,64,76,83,41,62,24,32,40,52,34,47,70,64,54,49,34,27,45,75,61,66,76,37,50,68,63,51,33,51,76,68,72,70,62,44,53,96,37,61,56,70,64,62,51,47,49,49,47,49,32,48,47,8,37,77,68,74,37,61,43,86,46,96,83,72,72,83,47,57,40,98,90,64,48,76,50,68,85,84,60,70,42,46,90,86,50,61,66,68,61,54,50,52,46,32,59,57,71,72,54,84,46,77,45,83,83,68,54,72,66,61,53,49,49,41,50,52,39,49,64,68,43,51,85,82,58,49,93,83,67,85,44,50,42,68,46,71,45,98,89,67,50,75,38,84,75,41,74,56,70,48,50,80,73,18,72,61,48,40,50,59,76,69,36,90,92,112

Radius of gyration: 25.23 Å; Cα contacts (8 Å, |Δi|>4): 322; chains: 1; bounding box: 48×52×64 Å

Nearest PDB structures (foldseek):
  8af2-assembly2_B  TM=7.177E-01  e=1.328E-03  Homo sapiens
  1wfr-assembly1_A  TM=5.375E-01  e=1.328E-03  Thermus thermophilus HB8
  2qzt-assembly1_A  TM=6.651E-01  e=1.800E-02  Aedes aegypti
  2nbn-assembly1_A  TM=6.201E-01  e=1.132E-02  Aedes aegypti
  7v3b-assembly2_B  TM=2.688E-01  e=5.812E-01  Lassa virus Josiah